Protein AF-0000000066303455 (afdb_homodimer)

Foldseek 3Di:
DPPDDDDDDLQPPDDVVVVVLLQCLLCVQPVLKGKDAFAQPLVQADDPDPVLSVLRRPHTAGIFIAGNVRHTAETEHEAEVPDPDDVVVVSVVSVCVRCVVVNHHYYYDYPPPADSVNSNVVSNVRHDGPDPPPPPPD/DPPDDDDDDLQPPDDVVVVVLLQVLLCVQPVLKGKDAFAQPLVQADDPDPVLSVLRRPHTAGIFIAGNVRHTAETEHEAEVPDPDDVVVVSVVSVCVRCVVVNHHYYYDYPPPADSVNSNVVSNVRHDGPDPPPPPPD

Sequence (276 aa):
MNSTFTSQPLLNRSEPRVFKEFYRLVIGCNPAWQVMAQVSLGEILRSKDADAYSCINAKRVDLLLVDGNCRPRHVVEYQRGAHHQGAAAARDAVKKAALRCAGIGYYEVVAGQTTPSDLRRLVEKLVEKPELPICAPDMNSTFTSQPLLNRSEPRVFKEFYRLVIGCNPAWQVMAQVSLGEILRSKDADAYSCINAKRVDLLLVDGNCRPRHVVEYQRGAHHQGAAAARDAVKKAALRCAGIGYYEVVAGQTTPSDLRRLVEKLVEKPELPICAPD

Radius of gyration: 19.44 Å; Cα contacts (8 Å, |Δi|>4): 459; chains: 2; bounding box: 51×68×64 Å

Organism: Sinorhizobium fredii (strain NBRC 101917 / NGR234) (NCBI:txid394)

Nearest PDB structures (foldseek):
  7lo5-assembly1_D  TM=4.563E-01  e=5.633E-02  Deinococcus wulumuqiensis
  2ymb-assembly1_D  TM=6.939E-01  e=9.067E-01  Homo sapiens
  5y7q-assembly1_A  TM=4.626E-01  e=7.469E-01  Pseudomonas aeruginosa PAO1
  2ziw-assembly1_A  TM=4.296E-01  e=2.240E+00  Danio rerio
  7lo5-assembly1_D  TM=4.782E-01  e=5.270E-02  Deinococcus wulumuqiensis

Secondary structure (DSSP, 8-state):
----EEE--TTSSS-HHHHHHHHHHHHHH-TT-EEEEEEEGGGTEEES-HHHHHHHHT-EEEEEEE-TTS-EEEEEEEE-TT---THHHHHHHHHHHHHHHTT-EEEEEETTT--HHHHHHHHHHHSPPP--------/----EEE--TTSSS-HHHHHHHHHHHHHH-TT-EEEEEEEGGGTEEES-HHHHHHHHT-EEEEEEE-TTS-EEEEEEEE-TT---THHHHHHHHHHHHHHHTT-EEEEEETTT--HHHHHHHHHHHSPPP--------

Solvent-accessible surface area (backbone atoms only — not comparable to full-atom values): 15338 Å² total; per-residue (Å²): 129,84,71,59,28,39,62,40,47,62,50,72,88,47,60,60,64,59,50,51,52,50,47,51,50,42,38,70,58,19,70,59,38,46,64,30,54,50,34,40,40,49,51,34,41,43,48,89,40,62,69,63,35,57,63,40,40,79,35,65,38,53,28,36,37,22,40,73,82,45,36,66,43,34,36,43,35,76,36,65,68,80,65,80,50,71,73,59,50,59,62,44,47,59,54,49,50,41,34,52,59,33,66,28,44,80,44,79,43,40,49,92,74,58,48,71,68,52,50,51,52,50,43,62,72,72,51,69,66,64,79,68,80,72,73,69,77,130,131,83,69,59,27,38,61,39,47,62,50,72,87,46,61,60,65,59,50,51,51,50,48,50,50,43,39,70,57,20,69,58,36,45,64,31,55,51,33,38,40,48,50,36,42,43,48,89,41,62,69,62,35,58,64,41,40,79,34,66,39,52,30,35,35,23,40,72,82,43,36,66,44,34,37,42,35,76,36,65,67,82,66,80,51,71,74,58,50,58,65,43,47,58,54,50,51,42,33,51,59,31,64,28,45,79,45,79,44,41,48,92,75,58,48,72,68,54,50,51,53,50,43,62,71,70,50,67,66,63,78,68,80,71,73,70,76,129

InterPro domains:
  IPR024402 Domain of unknown function DUF2726 [PF10881] (8-125)

Structure (mmCIF, N/CA/C/O backbone):
data_AF-0000000066303455-model_v1
#
loop_
_entity.id
_entity.type
_entity.pdbx_description
1 polymer 'Uncharacterized protein y4bI'
#
loop_
_atom_site.group_PDB
_atom_site.id
_atom_site.type_symbol
_atom_site.label_atom_id
_atom_site.label_alt_id
_atom_site.label_comp_id
_atom_site.label_asym_id
_atom_site.label_entity_id
_atom_site.label_seq_id
_atom_site.pdbx_PDB_ins_code
_atom_site.Cartn_x
_atom_site.Cartn_y
_atom_site.Cartn_z
_atom_site.occupancy
_atom_site.B_iso_or_equiv
_atom_site.auth_seq_id
_atom_site.auth_comp_id
_atom_site.auth_asym_id
_atom_site.auth_atom_id
_atom_site.pdbx_PDB_model_num
ATOM 1 N N . MET A 1 1 ? 9.938 7.707 28.531 1 39.69 1 MET A N 1
ATOM 2 C CA . MET A 1 1 ? 8.516 7.621 28.234 1 39.69 1 MET A CA 1
ATOM 3 C C . MET A 1 1 ? 8.227 6.457 27.297 1 39.69 1 MET A C 1
ATOM 5 O O . MET A 1 1 ? 8.758 6.406 26.188 1 39.69 1 MET A O 1
ATOM 9 N N . ASN A 1 2 ? 8.078 5.309 27.797 1 52.78 2 ASN A N 1
ATOM 10 C CA . ASN A 1 2 ? 7.914 3.99 27.188 1 52.78 2 ASN A CA 1
ATOM 11 C C . ASN A 1 2 ? 6.762 3.971 26.188 1 52.78 2 ASN A C 1
ATOM 13 O O . ASN A 1 2 ? 5.617 3.699 26.562 1 52.78 2 ASN A O 1
ATOM 17 N N . SER A 1 3 ? 6.742 4.969 25.25 1 63.78 3 SER A N 1
ATOM 18 C CA . SER A 1 3 ? 5.578 5.031 24.375 1 63.78 3 SER A CA 1
ATOM 19 C C . SER A 1 3 ? 5.281 3.674 23.75 1 63.78 3 SER A C 1
ATOM 21 O O . SER A 1 3 ? 6.188 2.996 23.266 1 63.78 3 SER A O 1
ATOM 23 N N . THR A 1 4 ? 4.266 3.078 24.297 1 83.44 4 THR A N 1
ATOM 24 C CA . THR A 1 4 ? 3.801 1.771 23.859 1 83.44 4 THR A CA 1
ATOM 25 C C . THR A 1 4 ? 3.111 1.873 22.5 1 83.44 4 THR A C 1
ATOM 27 O O . THR A 1 4 ? 2.338 2.803 22.25 1 83.44 4 THR A O 1
ATOM 30 N N . PHE A 1 5 ? 3.719 1.297 21.547 1 88.69 5 PHE A N 1
ATOM 31 C CA . PHE A 1 5 ? 3.1 1.195 20.234 1 88.69 5 PHE A CA 1
ATOM 32 C C . PHE A 1 5 ? 2.346 -0.121 20.094 1 88.69 5 PHE A C 1
ATOM 34 O O . PHE A 1 5 ? 2.811 -1.163 20.547 1 88.69 5 PHE A O 1
ATOM 41 N N . THR A 1 6 ? 1.113 0.035 19.594 1 90.31 6 THR A N 1
ATOM 42 C CA . THR A 1 6 ? 0.327 -1.144 19.25 1 90.31 6 THR A CA 1
ATOM 43 C C . THR A 1 6 ? -0.012 -1.151 17.766 1 90.31 6 THR A C 1
ATOM 45 O O . THR A 1 6 ? 0.007 -0.106 17.109 1 90.31 6 THR A O 1
ATOM 48 N N . SER A 1 7 ? -0.226 -2.309 17.266 1 90.81 7 SER A N 1
ATOM 49 C CA . SER A 1 7 ? -0.557 -2.447 15.852 1 90.81 7 SER A CA 1
ATOM 50 C C . SER A 1 7 ? -2.049 -2.236 15.609 1 90.81 7 SER A C 1
ATOM 52 O O . SER A 1 7 ? -2.865 -2.465 16.5 1 90.81 7 SER A O 1
ATOM 54 N N . GLN A 1 8 ? -2.391 -1.641 14.484 1 85.62 8 GLN A N 1
ATOM 55 C CA . GLN A 1 8 ? -3.773 -1.535 14.031 1 85.62 8 GLN A CA 1
ATOM 56 C C . GLN A 1 8 ? -3.916 -2.02 12.594 1 85.62 8 GLN A C 1
ATOM 58 O O . GLN A 1 8 ? -2.949 -2.004 11.828 1 85.62 8 GLN A O 1
ATOM 63 N N . PRO A 1 9 ? -5.164 -2.471 12.258 1 84.81 9 PRO A N 1
ATOM 64 C CA . PRO A 1 9 ? -5.363 -2.924 10.883 1 84.81 9 PRO A CA 1
ATOM 65 C C . PRO A 1 9 ? -5.184 -1.805 9.859 1 84.81 9 PRO A C 1
ATOM 67 O O . PRO A 1 9 ? -5.539 -0.655 10.133 1 84.81 9 PRO A O 1
ATOM 70 N N . LEU A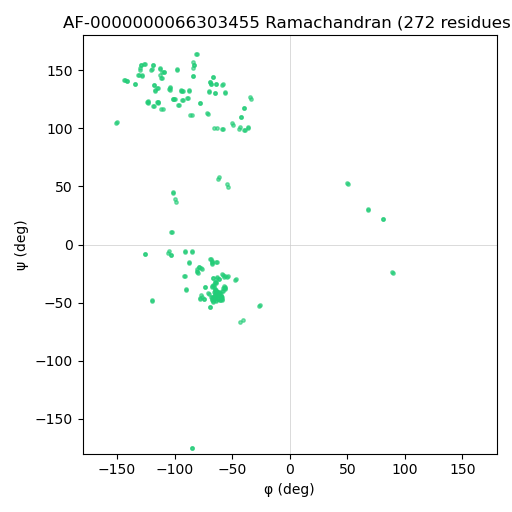 1 10 ? -4.523 -2.084 8.742 1 81 10 LEU A N 1
ATOM 71 C CA . LEU A 1 10 ? -4.246 -1.133 7.668 1 81 10 LEU A CA 1
ATOM 72 C C . LEU A 1 10 ? -5.539 -0.509 7.148 1 81 10 LEU A C 1
ATOM 74 O O . LEU A 1 10 ? -5.57 0.683 6.832 1 81 10 LEU A O 1
ATOM 78 N N . LEU A 1 11 ? -6.68 -1.26 7.023 1 75.81 11 LEU A N 1
ATOM 79 C CA . LEU A 1 11 ? -7.93 -0.788 6.441 1 75.81 11 LEU A CA 1
ATOM 80 C C . LEU A 1 11 ? -8.938 -0.44 7.531 1 75.81 11 LEU A C 1
ATOM 82 O O . LEU A 1 11 ? -10.062 -0.958 7.535 1 75.81 11 LEU A O 1
ATOM 86 N N . ASN A 1 12 ? -8.477 0.243 8.5 1 61.91 12 ASN A N 1
ATOM 87 C CA . ASN A 1 12 ? -9.375 0.572 9.602 1 61.91 12 ASN A CA 1
ATOM 88 C C . ASN A 1 12 ? -10.602 1.336 9.109 1 61.91 12 ASN A C 1
ATOM 90 O O . ASN A 1 12 ? -11.688 1.187 9.664 1 61.91 12 ASN A O 1
ATOM 94 N N . ARG A 1 13 ? -10.516 2.055 8.055 1 57.47 13 ARG A N 1
ATOM 95 C CA . ARG A 1 13 ? -11.633 2.891 7.625 1 57.47 13 ARG A CA 1
ATOM 96 C C . ARG A 1 13 ? -12.375 2.254 6.457 1 57.47 13 ARG A C 1
ATOM 98 O O . ARG A 1 13 ? -13.422 2.744 6.039 1 57.47 13 ARG A O 1
ATOM 105 N N . SER A 1 14 ? -11.789 1.22 5.949 1 58.94 14 SER A N 1
ATOM 106 C CA . SER A 1 14 ? -12.406 0.536 4.812 1 58.94 14 SER A CA 1
ATOM 107 C C . SER A 1 14 ? -12.914 -0.844 5.211 1 58.94 14 SER A C 1
ATOM 109 O O . SER A 1 14 ? -12.539 -1.375 6.258 1 58.94 14 SER A O 1
ATOM 111 N N . GLU A 1 15 ? -14.008 -1.19 4.484 1 66.38 15 GLU A N 1
ATOM 112 C CA . GLU A 1 15 ? -14.523 -2.547 4.645 1 66.38 15 GLU A CA 1
ATOM 113 C C . GLU A 1 15 ? -13.531 -3.58 4.121 1 66.38 15 GLU A C 1
ATOM 115 O O . GLU A 1 15 ? -13.367 -3.729 2.908 1 66.38 15 GLU A O 1
ATOM 120 N N . PRO A 1 16 ? -12.773 -4.215 5.039 1 74.56 16 PRO A N 1
ATOM 121 C CA . PRO A 1 16 ? -11.758 -5.195 4.641 1 74.56 16 PRO A CA 1
ATOM 122 C C . PRO A 1 16 ? -12.281 -6.207 3.623 1 74.56 16 PRO A C 1
ATOM 124 O O . PRO A 1 16 ? -11.531 -6.668 2.762 1 74.56 16 PRO A O 1
ATOM 127 N N . ARG A 1 17 ? -13.539 -6.477 3.715 1 76.56 17 ARG A N 1
ATOM 128 C CA . ARG A 1 17 ? -14.109 -7.449 2.789 1 76.56 17 ARG A CA 1
ATOM 129 C C . ARG A 1 17 ? -14.109 -6.914 1.361 1 76.56 17 ARG A C 1
ATOM 131 O O . ARG A 1 17 ? -13.734 -7.625 0.426 1 76.56 17 ARG A O 1
ATOM 138 N N . VAL A 1 18 ? -14.523 -5.672 1.284 1 77.12 18 VAL A N 1
ATOM 139 C CA . VAL A 1 18 ? -14.57 -5.066 -0.042 1 77.12 18 VAL A CA 1
ATOM 140 C C . VAL A 1 18 ? -13.164 -4.918 -0.599 1 77.12 18 VAL A C 1
ATOM 142 O O . VAL A 1 18 ? -12.922 -5.156 -1.786 1 77.12 18 VAL A O 1
ATOM 145 N N . PHE A 1 19 ? -12.289 -4.656 0.24 1 82.5 19 PHE A N 1
ATOM 146 C CA . PHE A 1 19 ? -10.891 -4.527 -0.167 1 82.5 19 PHE A CA 1
ATOM 147 C C . PHE A 1 19 ? -10.359 -5.855 -0.69 1 82.5 19 PHE A C 1
ATOM 149 O O . PHE A 1 19 ? -9.766 -5.91 -1.769 1 82.5 19 PHE A O 1
ATOM 156 N N . LYS A 1 20 ? -10.656 -6.848 0.05 1 84.44 20 LYS A N 1
ATOM 157 C CA . LYS A 1 20 ? -10.172 -8.172 -0.333 1 84.44 20 LYS A CA 1
ATOM 158 C C . LYS A 1 20 ? -10.75 -8.602 -1.675 1 84.44 20 LYS A C 1
ATOM 160 O O . LYS A 1 20 ? -10.047 -9.18 -2.508 1 84.44 20 LYS A O 1
ATOM 165 N N . GLU A 1 21 ? -12.039 -8.32 -1.776 1 85.5 21 GLU A N 1
ATOM 166 C CA . GLU A 1 21 ? -12.688 -8.672 -3.039 1 85.5 21 GLU A CA 1
ATOM 167 C C . GLU A 1 21 ? -12.094 -7.871 -4.199 1 85.5 21 GLU A C 1
ATOM 169 O O . GLU A 1 21 ? -11.82 -8.43 -5.266 1 85.5 21 GLU A O 1
ATOM 174 N N . PHE A 1 22 ? -11.914 -6.684 -3.955 1 87.69 22 PHE A N 1
ATOM 175 C CA . PHE A 1 22 ? -11.328 -5.812 -4.969 1 87.69 22 PHE A CA 1
ATOM 176 C C . PHE A 1 22 ? -9.922 -6.27 -5.336 1 87.69 22 PHE A C 1
ATOM 178 O O . PHE A 1 22 ? -9.578 -6.352 -6.52 1 87.69 22 PHE A O 1
ATOM 185 N N . TYR A 1 23 ? -9.203 -6.59 -4.355 1 88.38 23 TYR A N 1
ATOM 186 C CA . TYR A 1 23 ? -7.844 -7.09 -4.516 1 88.38 23 TYR A CA 1
ATOM 187 C C . TYR A 1 23 ? -7.82 -8.352 -5.375 1 88.38 23 TYR A C 1
ATOM 189 O O . TYR A 1 23 ? -7.074 -8.43 -6.352 1 88.38 23 TYR A O 1
ATOM 197 N N . ARG A 1 24 ? -8.656 -9.266 -5.102 1 89.06 24 ARG A N 1
ATOM 198 C CA . ARG A 1 24 ? -8.734 -10.531 -5.832 1 89.06 24 ARG A CA 1
ATOM 199 C C . ARG A 1 24 ? -9.141 -10.305 -7.281 1 89.06 24 ARG A C 1
ATOM 201 O O . ARG A 1 24 ? -8.594 -10.93 -8.195 1 89.06 24 ARG A O 1
ATOM 208 N N . LEU A 1 25 ? -10.07 -9.43 -7.473 1 92.31 25 LEU A N 1
ATOM 209 C CA . LEU A 1 25 ? -10.562 -9.141 -8.82 1 92.31 25 LEU A CA 1
ATOM 210 C C . LEU A 1 25 ? -9.469 -8.531 -9.68 1 92.31 25 LEU A C 1
ATOM 212 O O . LEU A 1 25 ? -9.32 -8.891 -10.852 1 92.31 25 LEU A O 1
ATOM 216 N N . VAL A 1 26 ? -8.688 -7.664 -9.133 1 92.75 26 VAL A N 1
ATOM 217 C CA . VAL A 1 26 ? -7.629 -6.992 -9.883 1 92.75 26 VAL A CA 1
ATOM 218 C C . VAL A 1 26 ? -6.547 -8 -10.273 1 92.75 26 VAL A C 1
ATOM 220 O O . VAL A 1 26 ? -6.141 -8.07 -11.438 1 92.75 26 VAL A O 1
ATOM 223 N N . ILE A 1 27 ? -6.156 -8.789 -9.281 1 87.88 27 ILE A N 1
ATOM 224 C CA . ILE A 1 27 ? -5.121 -9.781 -9.523 1 87.88 27 ILE A CA 1
ATOM 225 C C . ILE A 1 27 ? -5.621 -10.82 -10.523 1 87.88 27 ILE A C 1
ATOM 227 O O . ILE A 1 27 ? -4.863 -11.281 -11.375 1 87.88 27 ILE A O 1
ATOM 231 N N . GLY A 1 28 ? -6.871 -11.164 -10.383 1 89.5 28 GLY A N 1
ATOM 232 C CA . GLY A 1 28 ? -7.473 -12.109 -11.312 1 89.5 28 GLY A CA 1
ATOM 233 C C . GLY A 1 28 ? -7.547 -11.57 -12.734 1 89.5 28 GLY A C 1
ATOM 234 O O . GLY A 1 28 ? -7.461 -12.336 -13.695 1 89.5 28 GLY A O 1
ATOM 235 N N . CYS A 1 29 ? -7.703 -10.328 -12.883 1 92.75 29 CYS A N 1
ATOM 236 C CA . CYS A 1 29 ? -7.805 -9.695 -14.195 1 92.75 29 CYS A CA 1
ATOM 237 C C . CYS A 1 29 ? -6.434 -9.547 -14.836 1 92.75 29 CYS A C 1
ATOM 239 O O . CYS A 1 29 ? -6.254 -9.883 -16 1 92.75 29 CYS A O 1
ATOM 241 N N . ASN A 1 30 ? -5.477 -9.086 -14.117 1 93.25 30 ASN A N 1
ATOM 242 C CA . ASN A 1 30 ? -4.105 -8.883 -14.562 1 93.25 30 ASN A CA 1
ATOM 243 C C . ASN A 1 30 ? -3.113 -9.016 -13.414 1 93.25 30 ASN A C 1
ATOM 245 O O . ASN A 1 30 ? -2.936 -8.078 -12.633 1 93.25 30 ASN A O 1
ATOM 249 N N . PRO A 1 31 ? -2.439 -10.078 -13.375 1 88.19 31 PRO A N 1
ATOM 250 C CA . PRO A 1 31 ? -1.564 -10.344 -12.227 1 88.19 31 PRO A CA 1
ATOM 251 C C . PRO A 1 31 ? -0.364 -9.398 -12.172 1 88.19 31 PRO A C 1
ATOM 253 O O . PRO A 1 31 ? 0.351 -9.367 -11.172 1 88.19 31 PRO A O 1
ATOM 256 N N . ALA A 1 32 ? -0.127 -8.688 -13.227 1 88 32 ALA A N 1
ATOM 257 C CA . ALA A 1 32 ? 0.97 -7.723 -13.211 1 88 32 ALA A CA 1
ATOM 258 C C . ALA A 1 32 ? 0.569 -6.445 -12.477 1 88 32 ALA A C 1
ATOM 260 O O . ALA A 1 32 ? 1.427 -5.641 -12.109 1 88 32 ALA A O 1
ATOM 261 N N . TRP A 1 33 ? -0.712 -6.297 -12.367 1 92.19 33 TRP A N 1
ATOM 262 C CA . TRP A 1 33 ? -1.201 -5.109 -11.68 1 92.19 33 TRP A CA 1
ATOM 263 C C . TRP A 1 33 ? -1.194 -5.309 -10.164 1 92.19 33 TRP A C 1
ATOM 265 O O . TRP A 1 33 ? -1.257 -6.445 -9.688 1 92.19 33 TRP A O 1
ATOM 275 N N . GLN A 1 34 ? -1.105 -4.23 -9.469 1 90.88 34 GLN A N 1
ATOM 276 C CA . GLN A 1 34 ? -1.045 -4.273 -8.008 1 90.88 34 GLN A CA 1
ATOM 277 C C . GLN A 1 34 ? -2.059 -3.314 -7.387 1 90.88 34 GLN A C 1
ATOM 279 O O . GLN A 1 34 ? -2.41 -2.299 -7.992 1 90.88 34 GLN A O 1
ATOM 284 N N . VAL A 1 35 ? -2.492 -3.705 -6.23 1 92.75 35 VAL A N 1
ATOM 285 C CA . VAL A 1 35 ? -3.385 -2.863 -5.441 1 92.75 35 VAL A CA 1
ATOM 286 C C . VAL A 1 35 ? -2.68 -2.424 -4.16 1 92.75 35 VAL A C 1
ATOM 288 O O . VAL A 1 35 ? -2.164 -3.258 -3.41 1 92.75 35 VAL A O 1
ATOM 291 N N . MET A 1 36 ? -2.59 -1.139 -3.961 1 92.69 36 MET A N 1
ATOM 292 C CA . MET A 1 36 ? -2.004 -0.576 -2.746 1 92.69 36 MET A CA 1
ATOM 293 C C . MET A 1 36 ? -3.07 0.106 -1.896 1 92.69 36 MET A C 1
ATOM 295 O O . MET A 1 36 ? -3.969 0.762 -2.426 1 92.69 36 MET A O 1
ATOM 299 N N . ALA A 1 37 ? -2.887 -0.047 -0.597 1 91.5 37 ALA A N 1
ATOM 300 C CA . ALA A 1 37 ? -3.859 0.56 0.307 1 91.5 37 ALA A CA 1
ATOM 301 C C . ALA A 1 37 ? -3.254 1.747 1.05 1 91.5 37 ALA A C 1
ATOM 303 O O . ALA A 1 37 ? -2.051 1.77 1.32 1 91.5 37 ALA A O 1
ATOM 304 N N . GLN A 1 38 ? -4.152 2.721 1.337 1 88.5 38 GLN A N 1
ATOM 305 C CA . GLN A 1 38 ? -3.834 3.871 2.178 1 88.5 38 GLN A CA 1
ATOM 306 C C . GLN A 1 38 ? -2.549 4.551 1.714 1 88.5 38 GLN A C 1
ATOM 308 O O . GLN A 1 38 ? -1.649 4.805 2.518 1 88.5 38 GLN A O 1
ATOM 313 N N . VAL A 1 39 ? -2.51 4.852 0.515 1 91.38 39 VAL A N 1
ATOM 314 C CA . VAL A 1 39 ? -1.312 5.438 -0.077 1 91.38 39 VAL A CA 1
ATOM 315 C C . VAL A 1 39 ? -1.35 6.957 0.081 1 91.38 39 VAL A C 1
ATOM 317 O O . VAL A 1 39 ? -2.367 7.594 -0.205 1 91.38 39 VAL A O 1
ATOM 320 N N . SER A 1 40 ? -0.25 7.484 0.523 1 90.06 40 SER A N 1
ATOM 321 C CA . SER A 1 40 ? -0.132 8.938 0.587 1 90.06 40 SER A CA 1
ATOM 322 C C . SER A 1 40 ? -0.069 9.547 -0.809 1 90.06 40 SER A C 1
ATOM 324 O O . SER A 1 40 ? 0.659 9.055 -1.675 1 90.06 40 SER A O 1
ATOM 326 N N . LEU A 1 41 ? -0.731 10.672 -1.004 1 91.44 41 LEU A N 1
ATOM 327 C CA . LEU A 1 41 ? -0.71 11.352 -2.293 1 91.44 41 LEU A CA 1
ATOM 328 C C . LEU A 1 41 ? 0.685 11.883 -2.605 1 91.44 41 LEU A C 1
ATOM 330 O O . LEU A 1 41 ? 1.08 11.961 -3.771 1 91.44 41 LEU A O 1
ATOM 334 N N . GLY A 1 42 ? 1.403 12.188 -1.612 1 89.5 42 GLY A N 1
ATOM 335 C CA . GLY A 1 42 ? 2.76 12.68 -1.813 1 89.5 42 GLY A CA 1
ATOM 336 C C . GLY A 1 42 ? 3.695 11.625 -2.375 1 89.5 42 GLY A C 1
ATOM 337 O O . GLY A 1 42 ? 4.781 11.945 -2.861 1 89.5 42 GLY A O 1
ATOM 338 N N . GLU A 1 43 ? 3.279 10.422 -2.324 1 89.5 43 GLU A N 1
ATOM 339 C CA . GLU A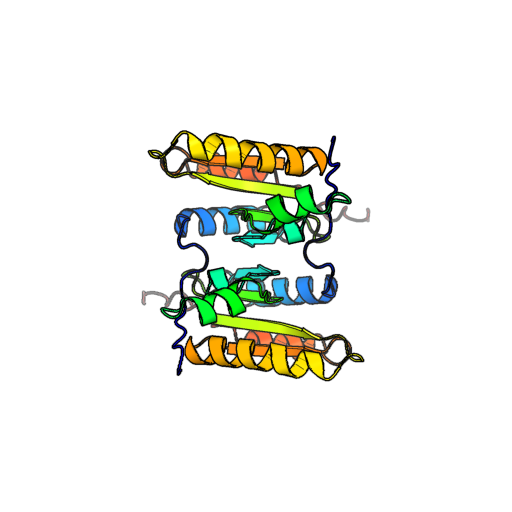 1 43 ? 4.105 9.336 -2.838 1 89.5 43 GLU A CA 1
ATOM 340 C C . GLU A 1 43 ? 3.869 9.117 -4.328 1 89.5 43 GLU A C 1
ATOM 342 O O . GLU A 1 43 ? 4.672 8.469 -5 1 89.5 43 GLU A O 1
ATOM 347 N N . ILE A 1 44 ? 2.824 9.656 -4.82 1 92.75 44 ILE A N 1
ATOM 348 C CA . ILE A 1 44 ? 2.512 9.336 -6.211 1 92.75 44 ILE A CA 1
ATOM 349 C C . ILE A 1 44 ? 2.35 10.633 -7.008 1 92.75 44 ILE A C 1
ATOM 351 O O . ILE A 1 44 ? 2.195 10.594 -8.234 1 92.75 44 ILE A O 1
ATOM 355 N N . LEU A 1 45 ? 2.346 11.789 -6.301 1 93 45 LEU A N 1
ATOM 356 C CA . LEU A 1 45 ? 2.223 13.086 -6.957 1 93 45 LEU A CA 1
ATOM 357 C C . LEU A 1 45 ? 3.436 13.961 -6.66 1 93 45 LEU A C 1
ATOM 359 O O . LEU A 1 45 ? 4.02 13.875 -5.578 1 93 45 LEU A O 1
ATOM 363 N N . ARG A 1 46 ? 3.701 14.773 -7.57 1 90.62 46 ARG A N 1
ATOM 364 C CA . ARG A 1 46 ? 4.723 15.805 -7.434 1 90.62 46 ARG A CA 1
ATOM 365 C C . ARG A 1 46 ? 4.168 17.172 -7.793 1 90.62 46 ARG A C 1
ATOM 367 O O . ARG A 1 46 ? 3.26 17.297 -8.617 1 90.62 46 ARG A O 1
ATOM 374 N N . SER A 1 47 ? 4.688 18.094 -7.074 1 89.88 47 SER A N 1
ATOM 375 C CA . SER A 1 47 ? 4.352 19.484 -7.402 1 89.88 47 SER A CA 1
ATOM 376 C C . SER A 1 47 ? 5.547 20.406 -7.18 1 89.88 47 SER A C 1
ATOM 378 O O . SER A 1 47 ? 6.285 20.25 -6.207 1 89.88 47 SER A O 1
ATOM 380 N N . LYS A 1 48 ? 5.715 21.344 -8.031 1 87.88 48 LYS A N 1
ATOM 381 C CA . LYS A 1 48 ? 6.762 22.359 -7.859 1 87.88 48 LYS A CA 1
ATOM 382 C C . LYS A 1 48 ? 6.367 23.391 -6.812 1 87.88 48 LYS A C 1
ATOM 384 O O . LYS A 1 48 ? 7.219 24.109 -6.293 1 87.88 48 LYS A O 1
ATOM 389 N N . ASP A 1 49 ? 5.102 23.469 -6.582 1 88.44 49 ASP A N 1
ATOM 390 C CA . ASP A 1 49 ? 4.582 24.359 -5.559 1 88.44 49 ASP A CA 1
ATOM 391 C C . ASP A 1 49 ? 4.605 23.703 -4.184 1 88.44 49 ASP A C 1
ATOM 393 O O . ASP A 1 49 ? 3.787 22.828 -3.896 1 88.44 49 ASP A O 1
ATOM 397 N N . ALA A 1 50 ? 5.398 24.156 -3.326 1 85.75 50 ALA A N 1
ATOM 398 C CA . ALA A 1 50 ? 5.625 23.531 -2.02 1 85.75 50 ALA A CA 1
ATOM 399 C C . ALA A 1 50 ? 4.348 23.547 -1.183 1 85.75 50 ALA A C 1
ATOM 401 O O . ALA A 1 50 ? 4.07 22.594 -0.454 1 85.75 50 ALA A O 1
ATOM 402 N N . ASP A 1 51 ? 3.68 24.656 -1.27 1 85.44 51 ASP A N 1
ATOM 403 C CA . ASP A 1 51 ? 2.445 24.766 -0.497 1 85.44 51 ASP A CA 1
ATOM 404 C C . ASP A 1 51 ? 1.406 23.75 -0.977 1 85.44 51 ASP A C 1
ATOM 406 O O . ASP A 1 51 ? 0.757 23.094 -0.165 1 85.44 51 ASP A O 1
ATOM 410 N N . ALA A 1 52 ? 1.256 23.75 -2.271 1 81.94 52 ALA A N 1
ATOM 411 C CA . ALA A 1 52 ? 0.329 22.781 -2.85 1 81.94 52 ALA A CA 1
ATOM 412 C C . ALA A 1 52 ? 0.734 21.359 -2.488 1 81.94 52 ALA A C 1
ATOM 414 O O . ALA A 1 52 ? -0.114 20.531 -2.129 1 81.94 52 ALA A O 1
ATOM 415 N N . TYR A 1 53 ? 1.998 21.109 -2.51 1 86.31 53 TYR A N 1
ATOM 416 C CA . TYR A 1 53 ? 2.498 19.766 -2.191 1 86.31 53 TYR A CA 1
ATOM 417 C C . TYR A 1 53 ? 2.234 19.422 -0.731 1 86.31 53 TYR A C 1
ATOM 419 O O . TYR A 1 53 ? 1.831 18.297 -0.416 1 86.31 53 TYR A O 1
ATOM 427 N N . SER A 1 54 ? 2.5 20.312 0.123 1 85.5 54 SER A N 1
ATOM 428 C CA . SER A 1 54 ? 2.273 20.078 1.545 1 85.5 54 SER A CA 1
ATOM 429 C C . SER A 1 54 ? 0.821 19.703 1.818 1 85.5 54 SER A C 1
ATOM 431 O O . SER A 1 54 ? 0.546 18.828 2.645 1 85.5 54 SER A O 1
ATOM 433 N N . CYS A 1 55 ? -0.074 20.312 1.079 1 81.94 55 CYS A N 1
ATOM 434 C CA . CYS A 1 55 ? -1.497 20.062 1.26 1 81.94 55 CYS A CA 1
ATOM 435 C C . CYS A 1 55 ? -1.85 18.641 0.839 1 81.94 55 CYS A C 1
ATOM 437 O O . CYS A 1 55 ? -2.646 17.969 1.5 1 81.94 55 CYS A O 1
ATOM 439 N N . ILE A 1 56 ? -1.248 18.156 -0.137 1 85.44 56 ILE A N 1
ATOM 440 C CA . ILE A 1 56 ? -1.644 16.859 -0.682 1 85.44 56 ILE A CA 1
ATOM 441 C C . ILE A 1 56 ? -0.848 15.75 -0.001 1 85.44 56 ILE A C 1
ATOM 443 O O . ILE A 1 56 ? -1.304 14.609 0.073 1 85.44 56 ILE A O 1
ATOM 447 N N . ASN A 1 57 ? 0.374 16.047 0.503 1 83.56 57 ASN A N 1
ATOM 448 C CA . ASN A 1 57 ? 1.26 15.039 1.086 1 83.56 57 ASN A CA 1
ATOM 449 C C . ASN A 1 57 ? 0.647 14.406 2.332 1 83.56 57 ASN A C 1
ATOM 451 O O . ASN A 1 57 ? 0.893 13.234 2.621 1 83.56 57 ASN A O 1
ATOM 455 N N . ALA A 1 58 ? -0.179 15.117 3.018 1 81.19 58 ALA A N 1
ATOM 456 C CA . ALA A 1 58 ? -0.791 14.641 4.254 1 81.19 58 ALA A CA 1
ATOM 457 C C . ALA A 1 58 ? -2.045 13.82 3.967 1 81.19 58 ALA A C 1
ATOM 459 O O . ALA A 1 58 ? -2.625 13.227 4.875 1 81.19 58 ALA A O 1
ATOM 460 N N . LYS A 1 59 ? -2.393 13.812 2.705 1 86.31 59 LYS A N 1
ATOM 461 C CA . LYS A 1 59 ? -3.619 13.109 2.342 1 86.31 59 LYS A CA 1
ATOM 462 C C . LYS A 1 59 ? -3.316 11.711 1.816 1 86.31 59 LYS A C 1
ATOM 464 O O . LYS A 1 59 ? -2.232 11.469 1.281 1 86.31 59 LYS A O 1
ATOM 469 N N . ARG A 1 60 ? -4.293 10.844 2.055 1 88.75 60 ARG A N 1
ATOM 470 C CA . ARG A 1 60 ? -4.164 9.453 1.615 1 88.75 60 ARG A CA 1
ATOM 471 C C . ARG A 1 60 ? -5.355 9.039 0.761 1 88.75 60 ARG A C 1
ATOM 473 O O . ARG A 1 60 ? -6.43 9.633 0.856 1 88.75 60 ARG A O 1
ATOM 480 N N . VAL A 1 61 ? -5.09 8.102 -0.013 1 90.31 61 VAL A N 1
ATOM 481 C CA . VAL A 1 61 ? -6.168 7.477 -0.774 1 90.31 61 VAL A CA 1
ATOM 482 C C . VAL A 1 61 ? -6.375 6.039 -0.298 1 90.31 61 VAL A C 1
ATOM 484 O O . VAL A 1 61 ? -5.422 5.375 0.12 1 90.31 61 VAL A O 1
ATOM 487 N N . ASP A 1 62 ? -7.582 5.57 -0.43 1 88.31 62 ASP A N 1
ATOM 488 C CA . ASP A 1 62 ? -7.922 4.258 0.114 1 88.31 62 ASP A CA 1
ATOM 489 C C . ASP A 1 62 ? -7.23 3.145 -0.669 1 88.31 62 ASP A C 1
ATOM 491 O O . ASP A 1 62 ? -6.555 2.295 -0.084 1 88.31 62 ASP A O 1
ATOM 495 N N . LEU A 1 63 ? -7.43 3.17 -2.016 1 92.12 63 LEU A N 1
ATOM 496 C CA . LEU A 1 63 ? -6.82 2.158 -2.871 1 92.12 63 LEU A CA 1
ATOM 497 C C . LEU A 1 63 ? -6.184 2.797 -4.102 1 92.12 63 LEU A C 1
ATOM 499 O O . LEU A 1 63 ? -6.746 3.723 -4.688 1 92.12 63 LEU A O 1
ATOM 503 N N . LEU A 1 64 ? -5.074 2.311 -4.398 1 94.81 64 LEU A N 1
ATOM 504 C CA . LEU A 1 64 ? -4.359 2.73 -5.598 1 94.81 64 LEU A CA 1
ATOM 505 C C . LEU A 1 64 ? -4.062 1.537 -6.5 1 94.81 64 LEU A C 1
ATOM 507 O O . LEU A 1 64 ? -3.535 0.522 -6.039 1 94.81 64 LEU A O 1
ATOM 511 N N . LEU A 1 65 ? -4.516 1.603 -7.727 1 95.69 65 LEU A N 1
ATOM 512 C CA . LEU A 1 65 ? -4.141 0.616 -8.734 1 95.69 65 LEU A CA 1
ATOM 513 C C . LEU A 1 65 ? -2.871 1.037 -9.461 1 95.69 65 LEU A C 1
ATOM 515 O O . LEU A 1 65 ? -2.787 2.156 -9.977 1 95.69 65 LEU A O 1
ATOM 519 N N . VAL A 1 66 ? -1.985 0.154 -9.43 1 93.62 66 VAL A N 1
ATOM 520 C CA . VAL A 1 66 ? -0.687 0.356 -10.062 1 93.62 66 VAL A CA 1
ATOM 521 C C . VAL A 1 66 ? -0.487 -0.669 -11.172 1 93.62 66 VAL A C 1
ATOM 523 O O . VAL A 1 66 ? -0.771 -1.855 -10.992 1 93.62 66 VAL A O 1
ATOM 526 N N . ASP A 1 67 ? 0.026 -0.249 -12.266 1 92.56 67 ASP A N 1
ATOM 527 C CA . ASP A 1 67 ? 0.165 -1.182 -13.375 1 92.56 67 ASP A CA 1
ATOM 528 C C . ASP A 1 67 ? 1.458 -1.984 -13.266 1 92.56 67 ASP A C 1
ATOM 530 O O . ASP A 1 67 ? 2.154 -1.911 -12.25 1 92.56 67 ASP A O 1
ATOM 534 N N . GLY A 1 68 ? 1.735 -2.805 -14.281 1 86.81 68 GLY A N 1
ATOM 535 C CA . GLY A 1 68 ? 2.875 -3.707 -14.25 1 86.81 68 GLY A CA 1
ATOM 536 C C . GLY A 1 68 ? 4.207 -2.986 -14.188 1 86.81 68 GLY A C 1
ATOM 537 O O . GLY A 1 68 ? 5.234 -3.596 -13.891 1 86.81 68 GLY A O 1
ATOM 538 N N . ASN A 1 69 ? 4.254 -1.688 -14.461 1 85.44 69 ASN A N 1
ATOM 539 C CA . ASN A 1 69 ? 5.465 -0.88 -14.391 1 85.44 69 ASN A CA 1
ATOM 540 C C . ASN A 1 69 ? 5.5 -0.027 -13.125 1 85.44 69 ASN A C 1
ATOM 542 O O . ASN A 1 69 ? 6.258 0.94 -13.047 1 85.44 69 ASN A O 1
ATOM 546 N N . CYS A 1 70 ? 4.625 -0.289 -12.242 1 87.56 70 CYS A N 1
ATOM 547 C CA . CYS A 1 70 ? 4.516 0.365 -10.945 1 87.56 70 CYS A CA 1
ATOM 548 C C . CYS A 1 70 ? 4.105 1.825 -11.102 1 87.56 70 CYS A C 1
ATOM 550 O O . CYS A 1 70 ? 4.527 2.68 -10.32 1 87.56 70 CYS A O 1
ATOM 552 N N . ARG A 1 71 ? 3.379 2.066 -12.125 1 91.06 71 ARG A N 1
ATOM 553 C CA . ARG A 1 71 ? 2.844 3.408 -12.328 1 91.06 71 ARG A CA 1
ATOM 554 C C . ARG A 1 71 ? 1.435 3.527 -11.758 1 91.06 71 ARG A C 1
ATOM 556 O O . ARG A 1 71 ? 0.583 2.672 -12.008 1 91.06 71 ARG A O 1
ATOM 563 N N . PRO A 1 72 ? 1.272 4.582 -11.023 1 95.31 72 PRO A N 1
ATOM 564 C CA . PRO A 1 72 ? -0.093 4.805 -10.547 1 95.31 72 PRO A CA 1
ATOM 565 C C . PRO A 1 72 ? -1.082 5.082 -11.672 1 95.31 72 PRO A C 1
ATOM 567 O O . PRO A 1 72 ? -0.831 5.941 -12.523 1 95.31 72 PRO A O 1
ATOM 570 N N . ARG A 1 73 ? -2.223 4.379 -11.688 1 96.75 73 ARG A N 1
ATOM 571 C CA . ARG A 1 73 ? -3.174 4.523 -12.781 1 96.75 73 ARG A CA 1
ATOM 572 C C . ARG A 1 73 ? -4.523 5.012 -12.273 1 96.75 73 ARG A C 1
ATOM 574 O O . ARG A 1 73 ? -5.094 5.961 -12.82 1 96.75 73 ARG A O 1
ATOM 581 N N . HIS A 1 74 ? -5.035 4.387 -11.227 1 97.38 74 HIS A N 1
ATOM 582 C CA . HIS A 1 74 ? -6.375 4.703 -10.742 1 97.38 74 HIS A CA 1
ATOM 583 C C . HIS A 1 74 ? -6.43 4.691 -9.219 1 97.38 74 HIS A C 1
ATOM 585 O O . HIS A 1 74 ? -5.816 3.836 -8.578 1 97.38 74 HIS A O 1
ATOM 591 N N . VAL A 1 75 ? -7.164 5.625 -8.664 1 95.12 75 VAL A N 1
ATOM 592 C CA . VAL A 1 75 ? -7.52 5.652 -7.25 1 95.12 75 VAL A CA 1
ATOM 593 C C . VAL A 1 75 ? -8.977 5.223 -7.078 1 95.12 75 VAL A C 1
ATOM 595 O O . VAL A 1 75 ? -9.844 5.641 -7.848 1 95.12 75 VAL A O 1
ATOM 598 N N . VAL A 1 76 ? -9.195 4.336 -6.133 1 92.38 76 VAL A N 1
ATOM 599 C CA . VAL A 1 76 ? -10.555 3.943 -5.754 1 92.38 76 VAL A CA 1
ATOM 600 C C . VAL A 1 76 ? -10.805 4.305 -4.293 1 92.38 76 VAL A C 1
ATOM 602 O O . VAL A 1 76 ? -10.086 3.842 -3.4 1 92.38 76 VAL A O 1
ATOM 605 N N . GLU A 1 77 ? -11.805 5.168 -4.059 1 89.5 77 GLU A N 1
ATOM 606 C CA . GLU A 1 77 ? -12.188 5.586 -2.713 1 89.5 77 GLU A CA 1
ATOM 607 C C . GLU A 1 77 ? -13.469 4.887 -2.262 1 89.5 77 GLU A C 1
ATOM 609 O O . GLU A 1 77 ? -14.422 4.77 -3.035 1 89.5 77 GLU A O 1
ATOM 614 N N . TYR A 1 78 ? -13.367 4.445 -1.015 1 83.62 78 TYR A N 1
ATOM 615 C CA . TYR A 1 78 ? -14.539 3.795 -0.445 1 83.62 78 TYR A CA 1
ATOM 616 C C . TYR A 1 78 ? -15.289 4.742 0.487 1 83.62 78 TYR A C 1
ATOM 618 O O . TYR A 1 78 ? -14.688 5.359 1.37 1 83.62 78 TYR A O 1
ATOM 626 N N . GLN A 1 79 ? -16.531 4.902 0.216 1 76.81 79 GLN A N 1
ATOM 627 C CA . GLN A 1 79 ? -17.359 5.773 1.035 1 76.81 79 GLN A CA 1
ATOM 628 C C . GLN A 1 79 ? -18.453 4.98 1.75 1 76.81 79 GLN A C 1
ATOM 630 O O . GLN A 1 79 ? -19 4.016 1.2 1 76.81 79 GLN A O 1
ATOM 635 N N . ARG A 1 80 ? -18.531 5.375 3.061 1 68.81 80 ARG A N 1
ATOM 636 C CA . ARG A 1 80 ? -19.641 4.758 3.793 1 68.81 80 ARG A CA 1
ATOM 637 C C . ARG A 1 80 ? -20.969 5.438 3.459 1 68.81 80 ARG A C 1
ATOM 639 O O . ARG A 1 80 ? -20.984 6.633 3.148 1 68.81 80 ARG A O 1
ATOM 646 N N . GLY A 1 81 ? -21.906 4.766 2.99 1 60.09 81 GLY A N 1
ATOM 647 C CA . GLY A 1 81 ? -23.219 5.223 2.531 1 60.09 81 GLY A CA 1
ATOM 648 C C . GLY A 1 81 ? -23.656 6.508 3.201 1 60.09 81 GLY A C 1
ATOM 649 O O . GLY A 1 81 ? -24.297 7.352 2.57 1 60.09 81 GLY A O 1
ATOM 650 N N . ALA A 1 82 ? -23.641 6.598 4.488 1 55.94 82 ALA A N 1
ATOM 651 C CA . ALA A 1 82 ? -24.359 7.668 5.176 1 55.94 82 ALA A CA 1
ATOM 652 C C . ALA A 1 82 ? -23.562 8.969 5.16 1 55.94 82 ALA A C 1
ATOM 654 O O . ALA A 1 82 ? -24.109 10.039 5.445 1 55.94 82 ALA A O 1
ATOM 655 N N . HIS A 1 83 ? -22.344 8.984 5.004 1 53.62 83 HIS A N 1
ATOM 656 C CA . HIS A 1 83 ? -21.625 10.133 5.543 1 53.62 83 HIS A CA 1
ATOM 657 C C . HIS A 1 83 ? -21.328 11.156 4.453 1 53.62 83 HIS A C 1
ATOM 659 O O . HIS A 1 83 ? -20.156 11.445 4.168 1 53.62 83 HIS A O 1
ATOM 665 N N . HIS A 1 84 ? -22.031 11.422 3.568 1 51.91 84 HIS A N 1
ATOM 666 C CA . HIS A 1 84 ? -21.703 12.5 2.654 1 51.91 84 HIS A CA 1
ATOM 667 C C . HIS A 1 84 ? -21.641 13.844 3.383 1 51.91 84 HIS A C 1
ATOM 669 O O . HIS A 1 84 ? -22.656 14.523 3.52 1 51.91 84 HIS A O 1
ATOM 675 N N . GLN A 1 85 ? -20.812 13.969 4.41 1 52.09 85 GLN A N 1
ATOM 676 C CA . GLN A 1 85 ? -20.969 15.305 4.992 1 52.09 85 GLN A CA 1
ATOM 677 C C . GLN A 1 85 ? -20.125 16.328 4.23 1 52.09 85 GLN A C 1
ATOM 679 O O . GLN A 1 85 ? -19.172 15.969 3.545 1 52.09 85 GLN A O 1
ATOM 684 N N . GLY A 1 86 ? -20.469 17.641 4.281 1 50.12 86 GLY A N 1
ATOM 685 C CA . GLY A 1 86 ? -20.078 18.906 3.668 1 50.12 86 GLY A CA 1
ATOM 686 C C . GLY A 1 86 ? -18.578 19.078 3.572 1 50.12 86 GLY A C 1
ATOM 687 O O . GLY A 1 86 ? -18.047 19.375 2.498 1 50.12 86 GLY A O 1
ATOM 688 N N . ALA A 1 87 ? -17.984 19.188 4.609 1 51.22 87 ALA A N 1
ATOM 689 C CA . ALA A 1 87 ? -16.562 19.484 4.672 1 51.22 87 ALA A CA 1
ATOM 690 C C . ALA A 1 87 ? -15.742 18.438 3.938 1 51.22 87 ALA A C 1
ATOM 692 O O . ALA A 1 87 ? -14.688 18.734 3.371 1 51.22 87 ALA A O 1
ATOM 693 N N . ALA A 1 88 ? -16.234 17.25 3.82 1 58.81 88 ALA A N 1
ATOM 694 C CA . ALA A 1 88 ? -15.609 16.141 3.102 1 58.81 88 ALA A CA 1
ATOM 695 C C . ALA A 1 88 ? -15.57 16.406 1.601 1 58.81 88 ALA A C 1
ATOM 697 O O . ALA A 1 88 ? -14.625 16.016 0.919 1 58.81 88 ALA A O 1
ATOM 698 N N . ALA A 1 89 ? -16.375 17.359 1.263 1 59.72 89 ALA A N 1
ATOM 699 C CA . ALA A 1 89 ? -16.484 17.688 -0.158 1 59.72 89 ALA A CA 1
ATOM 700 C C . ALA A 1 89 ? -15.281 18.484 -0.633 1 59.72 89 ALA A C 1
ATOM 702 O O . ALA A 1 89 ? -14.734 18.234 -1.706 1 59.72 89 ALA A O 1
ATOM 703 N N . ALA A 1 90 ? -14.883 19.484 0.169 1 58.06 90 ALA A N 1
ATOM 704 C CA . ALA A 1 90 ? -13.773 20.344 -0.232 1 58.06 90 ALA A CA 1
ATOM 705 C C . ALA A 1 90 ? -12.461 19.547 -0.264 1 58.06 90 ALA A C 1
ATOM 707 O O . ALA A 1 90 ? -11.664 19.703 -1.192 1 58.06 90 ALA A O 1
ATOM 708 N N . ARG A 1 91 ? -12.195 18.828 0.766 1 63.5 91 ARG A N 1
ATOM 709 C CA . ARG A 1 91 ? -11.016 17.984 0.802 1 63.5 91 ARG A CA 1
ATOM 710 C C . ARG A 1 91 ? -10.977 17.047 -0.401 1 63.5 91 ARG A C 1
ATOM 712 O O . ARG A 1 91 ? -9.914 16.812 -0.986 1 63.5 91 ARG A O 1
ATOM 719 N N . ASP A 1 92 ? -12.062 16.781 -0.829 1 77.75 92 ASP A N 1
ATOM 720 C CA . ASP A 1 92 ? -12.195 15.875 -1.958 1 77.75 92 ASP A CA 1
ATOM 721 C C . ASP A 1 92 ? -11.906 16.578 -3.279 1 77.75 92 ASP A C 1
ATOM 723 O O . ASP A 1 92 ? -11.32 16 -4.188 1 77.75 92 ASP A O 1
ATOM 727 N N . ALA A 1 93 ? -12.117 17.938 -3.193 1 80.88 93 ALA A N 1
ATOM 728 C CA . ALA A 1 93 ? -11.938 18.672 -4.445 1 80.88 93 ALA A CA 1
ATOM 729 C C . ALA A 1 93 ? -10.461 18.797 -4.793 1 80.88 93 ALA A C 1
ATOM 731 O O . ALA A 1 93 ? -10.07 18.625 -5.953 1 80.88 93 ALA A O 1
ATOM 732 N N . VAL A 1 94 ? -9.656 19.156 -3.9 1 80.88 94 VAL A N 1
ATOM 733 C CA . VAL A 1 94 ? -8.219 19.312 -4.129 1 80.88 94 VAL A CA 1
ATOM 734 C C . VAL A 1 94 ? -7.609 17.969 -4.523 1 80.88 94 VAL A C 1
ATOM 736 O O . VAL A 1 94 ? -6.789 17.906 -5.445 1 80.88 94 VAL A O 1
ATOM 739 N N . LYS A 1 95 ? -8.031 16.969 -3.834 1 88.56 95 LYS A N 1
ATOM 740 C CA . LYS A 1 95 ? -7.562 15.609 -4.105 1 88.56 95 LYS A CA 1
ATOM 741 C C . LYS A 1 95 ? -7.898 15.188 -5.531 1 88.56 95 LYS A C 1
ATOM 743 O O . LYS A 1 95 ? -7.023 14.742 -6.273 1 88.56 95 LYS A O 1
ATOM 748 N N . LYS A 1 96 ? -9.047 15.469 -5.941 1 90.31 96 LYS A N 1
ATOM 749 C CA . LYS A 1 96 ? -9.523 15.078 -7.266 1 90.31 96 LYS A CA 1
ATOM 750 C C . LYS A 1 96 ? -8.828 15.883 -8.359 1 90.31 96 LYS A C 1
ATOM 752 O O . LYS A 1 96 ? -8.43 15.328 -9.391 1 90.31 96 LYS A O 1
ATOM 757 N N . ALA A 1 97 ? -8.68 17.156 -8.109 1 88.81 97 ALA A N 1
ATOM 758 C CA . ALA A 1 97 ? -8.023 18.016 -9.086 1 88.81 97 ALA A CA 1
ATOM 759 C C . ALA A 1 97 ? -6.566 17.609 -9.281 1 88.81 97 ALA A C 1
ATOM 761 O O . ALA A 1 97 ? -6.078 17.562 -10.414 1 88.81 97 ALA A O 1
ATOM 762 N N . ALA A 1 98 ? -5.91 17.359 -8.25 1 91.19 98 ALA A N 1
ATOM 763 C CA . ALA A 1 98 ? -4.508 16.953 -8.328 1 91.19 98 ALA A CA 1
ATOM 764 C C . ALA A 1 98 ? -4.348 15.648 -9.094 1 91.19 98 ALA A C 1
ATOM 766 O O . ALA A 1 98 ? -3.471 15.531 -9.953 1 91.19 98 ALA A O 1
ATOM 767 N N . LEU A 1 99 ? -5.172 14.695 -8.773 1 94.25 99 LEU A N 1
ATOM 768 C CA . LEU A 1 99 ? -5.125 13.398 -9.445 1 94.25 99 LEU A CA 1
ATOM 769 C C . LEU A 1 99 ? -5.43 13.547 -10.93 1 94.25 99 LEU A C 1
ATOM 771 O O . LEU A 1 99 ? -4.75 12.945 -11.773 1 94.25 99 LEU A O 1
ATOM 775 N N . ARG A 1 100 ? -6.438 14.352 -11.227 1 93.44 100 ARG A N 1
ATOM 776 C CA . ARG A 1 100 ? -6.809 14.609 -12.617 1 93.44 100 ARG A CA 1
ATOM 777 C C . ARG A 1 100 ? -5.648 15.227 -13.391 1 93.44 100 ARG A C 1
ATOM 779 O O . ARG A 1 100 ? -5.336 14.789 -14.5 1 93.44 100 ARG A O 1
ATOM 786 N N . CYS A 1 101 ? -5.023 16.188 -12.805 1 92.12 101 CYS A N 1
ATOM 787 C CA . CYS A 1 101 ? -3.885 16.844 -13.43 1 92.12 101 CYS A CA 1
ATOM 788 C C . CYS A 1 101 ? -2.752 15.859 -13.68 1 92.12 101 CYS A C 1
ATOM 790 O O . CYS A 1 101 ? -2.01 15.992 -14.656 1 92.12 101 CYS A O 1
ATOM 792 N N . ALA A 1 102 ? -2.66 14.891 -12.891 1 94.56 102 ALA A N 1
ATOM 793 C CA . ALA A 1 102 ? -1.575 13.922 -13 1 94.56 102 ALA A CA 1
ATOM 794 C C . ALA A 1 102 ? -1.966 12.758 -13.906 1 94.56 102 ALA A C 1
ATOM 796 O O . ALA A 1 102 ? -1.175 11.836 -14.117 1 94.56 102 ALA A O 1
ATOM 797 N N . GLY A 1 103 ? -3.234 12.703 -14.359 1 94.75 103 GLY A N 1
ATOM 798 C CA . GLY A 1 103 ? -3.699 11.648 -15.242 1 94.75 103 GLY A CA 1
ATOM 799 C C . GLY A 1 103 ? -4.051 10.367 -14.508 1 94.75 103 GLY A C 1
ATOM 800 O O . GLY A 1 103 ? -3.975 9.273 -15.078 1 94.75 103 GLY A O 1
ATOM 801 N N . ILE A 1 104 ? -4.312 10.477 -13.281 1 96.69 104 ILE A N 1
ATOM 802 C CA . ILE A 1 104 ? -4.695 9.32 -12.477 1 96.69 104 ILE A CA 1
ATOM 803 C C . ILE A 1 104 ? -6.211 9.297 -12.297 1 96.69 104 ILE A C 1
ATOM 805 O O . ILE A 1 104 ? -6.809 10.289 -11.867 1 96.69 104 ILE A O 1
ATOM 809 N N . GLY A 1 105 ? -6.809 8.172 -12.672 1 96.75 105 GLY A N 1
ATOM 810 C CA . GLY A 1 105 ? -8.25 8.047 -12.539 1 96.75 105 GLY A CA 1
ATOM 811 C C . GLY A 1 105 ? -8.719 8.039 -11.094 1 96.75 105 GLY A C 1
ATOM 812 O O . GLY A 1 105 ? -8.023 7.523 -10.211 1 96.75 105 GLY A O 1
ATOM 813 N N . TYR A 1 106 ? -9.867 8.656 -10.922 1 94.81 106 TYR A N 1
ATOM 814 C CA . TYR A 1 106 ? -10.461 8.711 -9.594 1 94.81 106 TYR A CA 1
ATOM 815 C C . TYR A 1 106 ? -11.867 8.117 -9.602 1 94.81 106 TYR A C 1
ATOM 817 O O . TYR A 1 106 ? -12.742 8.602 -10.336 1 94.81 106 TYR A O 1
ATOM 825 N N . TYR A 1 107 ? -12.078 7.086 -8.766 1 92.62 107 TYR A N 1
ATOM 826 C CA . TYR A 1 107 ? -13.359 6.402 -8.688 1 92.62 107 TYR A CA 1
ATOM 827 C C . TYR A 1 107 ? -13.812 6.25 -7.242 1 92.62 107 TYR A C 1
ATOM 829 O O . TYR A 1 107 ? -12.992 6.066 -6.344 1 92.62 107 TYR A O 1
ATOM 837 N N . GLU A 1 108 ? -15.117 6.328 -7.074 1 87.94 108 GLU A N 1
ATOM 838 C CA . GLU A 1 108 ? -15.695 6.16 -5.742 1 87.94 108 GLU A CA 1
ATOM 839 C C . GLU A 1 108 ? -16.609 4.934 -5.688 1 87.94 108 GLU A C 1
ATOM 841 O O . GLU A 1 108 ? -17.375 4.688 -6.617 1 87.94 108 GLU A O 1
ATOM 846 N N . VAL A 1 109 ? -16.344 4.172 -4.598 1 85.06 109 VAL A N 1
ATOM 847 C CA . VAL A 1 109 ? -17.203 3.025 -4.32 1 85.06 109 VAL A CA 1
ATOM 848 C C . VAL A 1 109 ? -17.969 3.26 -3.021 1 85.06 109 VAL A C 1
ATOM 850 O O . VAL A 1 109 ? -17.375 3.586 -1.991 1 85.06 109 VAL A O 1
ATOM 853 N N . VAL A 1 110 ? -19.234 3.232 -3.096 1 79.75 110 VAL A N 1
ATOM 854 C CA . VAL A 1 110 ? -20.078 3.459 -1.923 1 79.75 110 VAL A CA 1
ATOM 855 C C . VAL A 1 110 ? -20.484 2.119 -1.321 1 79.75 110 VAL A C 1
ATOM 857 O O . VAL A 1 110 ? -21.125 1.298 -1.994 1 79.75 110 VAL A O 1
ATOM 860 N N . ALA A 1 111 ? -20.031 2.072 -0.06 1 71.69 111 ALA A N 1
ATOM 861 C CA . ALA A 1 111 ? -20.375 0.846 0.654 1 71.69 111 ALA A CA 1
ATOM 862 C C . ALA A 1 111 ? -21.891 0.65 0.7 1 71.69 111 ALA A C 1
ATOM 864 O O . ALA A 1 111 ? -22.641 1.606 0.91 1 71.69 111 ALA A O 1
ATOM 865 N N . GLY A 1 112 ? -22.328 -0.508 0.498 1 74.44 112 GLY A N 1
ATOM 866 C CA . GLY A 1 112 ? -23.75 -0.81 0.565 1 74.44 112 GLY A CA 1
ATOM 867 C C . GLY A 1 112 ? -24.453 -0.624 -0.76 1 74.44 112 GLY A C 1
ATOM 868 O O . GLY A 1 112 ? -25.547 -1.15 -0.961 1 74.44 112 GLY A O 1
ATOM 869 N N . GLN A 1 113 ? -23.875 0.207 -1.622 1 79.06 113 GLN A N 1
ATOM 870 C CA . GLN A 1 113 ? -24.531 0.464 -2.904 1 79.06 113 GLN A CA 1
ATOM 871 C C . GLN A 1 113 ? -23.812 -0.261 -4.039 1 79.06 113 GLN A C 1
ATOM 873 O O . GLN A 1 113 ? -24.281 -0.274 -5.176 1 79.06 113 GLN A O 1
ATOM 878 N N . THR A 1 114 ? -22.75 -0.811 -3.758 1 81.44 114 THR A N 1
ATOM 879 C CA . THR A 1 114 ? -21.953 -1.46 -4.793 1 81.44 114 THR A CA 1
ATOM 880 C C . THR A 1 114 ? -21.969 -2.977 -4.617 1 81.44 114 THR A C 1
ATOM 882 O O . THR A 1 114 ? -21.547 -3.492 -3.584 1 81.44 114 THR A O 1
ATOM 885 N N . THR A 1 115 ? -22.516 -3.652 -5.582 1 84.94 115 THR A N 1
ATOM 886 C CA . THR A 1 115 ? -22.562 -5.109 -5.574 1 84.94 115 THR A CA 1
ATOM 887 C C . THR A 1 115 ? -21.234 -5.695 -6.039 1 84.94 115 THR A C 1
ATOM 889 O O . THR A 1 115 ? -20.422 -4.996 -6.656 1 84.94 115 THR A O 1
ATOM 892 N N . PRO A 1 116 ? -21.062 -6.961 -5.762 1 84.12 116 PRO A N 1
ATOM 893 C CA . PRO A 1 116 ? -19.875 -7.625 -6.281 1 84.12 116 PRO A CA 1
ATOM 894 C C . PRO A 1 116 ? -19.766 -7.547 -7.801 1 84.12 116 PRO A C 1
ATOM 896 O O . PRO A 1 116 ? -18.656 -7.395 -8.344 1 84.12 116 PRO A O 1
ATOM 899 N N . SER A 1 117 ? -20.906 -7.648 -8.406 1 91.19 117 SER A N 1
ATOM 900 C CA . SER A 1 117 ? -20.906 -7.543 -9.859 1 91.19 117 SER A CA 1
ATOM 901 C C . SER A 1 117 ? -20.484 -6.152 -10.312 1 91.19 117 SER A C 1
ATOM 903 O O . SER A 1 117 ? -19.797 -6.004 -11.328 1 91.19 117 SER A O 1
ATOM 905 N N . ASP A 1 118 ? -20.891 -5.113 -9.57 1 91 118 ASP A N 1
ATOM 906 C CA . ASP A 1 118 ? -20.484 -3.744 -9.859 1 91 118 ASP A CA 1
ATOM 907 C C . ASP A 1 118 ? -18.969 -3.58 -9.711 1 91 118 ASP A C 1
ATOM 909 O O . ASP A 1 118 ? -18.344 -2.92 -10.539 1 91 118 ASP A O 1
ATOM 913 N N . LEU A 1 119 ? -18.484 -4.172 -8.734 1 89.38 119 LEU A N 1
ATOM 914 C CA . LEU A 1 119 ? -17.047 -4.102 -8.492 1 89.38 119 LEU A CA 1
ATOM 915 C C . LEU A 1 119 ? -16.266 -4.781 -9.617 1 89.38 119 LEU A C 1
ATOM 917 O O . LEU A 1 119 ? -15.234 -4.273 -10.055 1 89.38 119 LEU A O 1
ATOM 921 N N . ARG A 1 120 ? -16.781 -5.938 -10.008 1 92.88 120 ARG A N 1
ATOM 922 C CA . ARG A 1 120 ? -16.156 -6.664 -11.102 1 92.88 120 ARG A CA 1
ATOM 923 C C . ARG A 1 120 ? -16.125 -5.824 -12.375 1 92.88 120 ARG A C 1
ATOM 925 O O . ARG A 1 120 ? -15.086 -5.746 -13.047 1 92.88 120 ARG A O 1
ATOM 932 N N . ARG A 1 121 ? -17.219 -5.203 -12.672 1 94 121 ARG A N 1
ATOM 933 C CA . ARG A 1 121 ? -17.312 -4.359 -13.859 1 94 121 ARG A CA 1
ATOM 934 C C . ARG A 1 121 ? -16.328 -3.193 -13.773 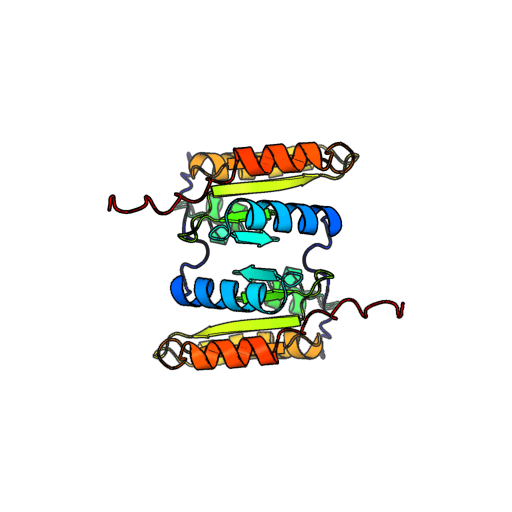1 94 121 ARG A C 1
ATOM 936 O O . ARG A 1 121 ? -15.688 -2.842 -14.766 1 94 121 ARG A O 1
ATOM 943 N N . LEU A 1 122 ? -16.25 -2.637 -12.625 1 93.31 122 LEU A N 1
ATOM 944 C CA . LEU A 1 122 ? -15.32 -1.534 -12.414 1 93.31 122 LEU A CA 1
ATOM 945 C C . LEU A 1 122 ? -13.883 -1.979 -12.664 1 93.31 122 LEU A C 1
ATOM 947 O O . LEU A 1 122 ? -13.133 -1.303 -13.375 1 93.31 122 LEU A O 1
ATOM 951 N N . VAL A 1 123 ? -13.492 -3.117 -12.094 1 94.44 123 VAL A N 1
ATOM 952 C CA . VAL A 1 123 ? -12.141 -3.641 -12.234 1 94.44 123 VAL A CA 1
ATOM 953 C C . VAL A 1 123 ? -11.844 -3.914 -13.711 1 94.44 123 VAL A C 1
ATOM 955 O O . VAL A 1 123 ? -10.758 -3.588 -14.203 1 94.44 123 VAL A O 1
ATOM 958 N N . GLU A 1 124 ? -12.82 -4.473 -14.43 1 94.69 124 GLU A N 1
ATOM 959 C CA . GLU A 1 124 ? -12.641 -4.781 -15.844 1 94.69 124 GLU A CA 1
ATOM 960 C C . GLU A 1 124 ? -12.445 -3.51 -16.672 1 94.69 124 GLU A C 1
ATOM 962 O O . GLU A 1 124 ? -11.727 -3.516 -17.672 1 94.69 124 GLU A O 1
ATOM 967 N N . LYS A 1 125 ? -13.078 -2.504 -16.219 1 95 125 LYS A N 1
ATOM 968 C CA . LYS A 1 125 ? -12.961 -1.217 -16.891 1 95 125 LYS A CA 1
ATOM 969 C C . LYS A 1 125 ? -11.602 -0.578 -16.625 1 95 125 LYS A C 1
ATOM 971 O O . LYS A 1 125 ? -11.008 0.033 -17.516 1 95 125 LYS A O 1
ATOM 976 N N . LEU A 1 126 ? -11.07 -0.729 -15.453 1 94.94 126 LEU A N 1
ATOM 977 C CA . LEU A 1 126 ? -9.898 0.012 -15 1 94.94 126 LEU A CA 1
ATOM 978 C C . LEU A 1 126 ? -8.617 -0.734 -15.352 1 94.94 126 LEU A C 1
ATOM 980 O O . LEU A 1 126 ? -7.59 -0.113 -15.648 1 94.94 126 LEU A O 1
ATOM 984 N N . VAL A 1 127 ? -8.617 -2.049 -15.242 1 95 127 VAL A N 1
ATOM 985 C CA . VAL A 1 127 ? -7.406 -2.854 -15.344 1 95 127 VAL A CA 1
ATOM 986 C C . VAL A 1 127 ? -7.215 -3.33 -16.781 1 95 127 VAL A C 1
ATOM 988 O O . VAL A 1 127 ? -8.109 -3.949 -17.359 1 95 127 VAL A O 1
ATOM 991 N N . GLU A 1 128 ? -6.102 -3.037 -17.344 1 90.94 128 GLU A N 1
ATOM 992 C CA . GLU A 1 128 ? -5.777 -3.516 -18.688 1 90.94 128 GLU A CA 1
ATOM 993 C C . GLU A 1 128 ? -5.535 -5.023 -18.688 1 90.94 128 GLU A C 1
ATOM 995 O O . GLU A 1 128 ? -4.816 -5.543 -17.844 1 90.94 128 GLU A O 1
ATOM 1000 N N . LYS A 1 129 ? -6.145 -5.711 -19.609 1 87.19 129 LYS A N 1
ATOM 1001 C CA . LYS A 1 129 ? -5.941 -7.148 -19.734 1 87.19 129 LYS A CA 1
ATOM 1002 C C . LYS A 1 129 ? -4.52 -7.465 -20.203 1 87.19 129 LYS A C 1
ATOM 1004 O O . LYS A 1 129 ? -3.947 -6.723 -21 1 87.19 129 LYS A O 1
ATOM 1009 N N . PRO A 1 130 ? -3.977 -8.523 -19.531 1 82.56 130 PRO A N 1
ATOM 1010 C CA . PRO A 1 130 ? -2.613 -8.867 -19.938 1 82.56 130 PRO A CA 1
ATOM 1011 C C . PRO A 1 130 ? -2.5 -9.164 -21.438 1 82.56 130 PRO A C 1
ATOM 1013 O O . PRO A 1 130 ? -3.463 -9.625 -22.047 1 82.56 130 PRO A O 1
ATOM 1016 N N . GLU A 1 131 ? -1.532 -8.555 -22.062 1 67.12 131 GLU A N 1
ATOM 1017 C CA . GLU A 1 131 ? -1.317 -8.891 -23.453 1 67.12 131 GLU A CA 1
ATOM 1018 C C . GLU A 1 131 ? -1.033 -10.383 -23.625 1 67.12 131 GLU A C 1
ATOM 1020 O O . GLU A 1 131 ? -0.292 -10.977 -22.844 1 67.12 131 GLU A O 1
ATOM 1025 N N . LEU A 1 132 ? -2.049 -11.281 -24.031 1 61.22 132 LEU A N 1
ATOM 1026 C CA . LEU A 1 132 ? -1.813 -12.68 -24.375 1 61.22 132 LEU A CA 1
ATOM 1027 C C . LEU A 1 132 ? -0.521 -12.836 -25.156 1 61.22 132 LEU A C 1
ATO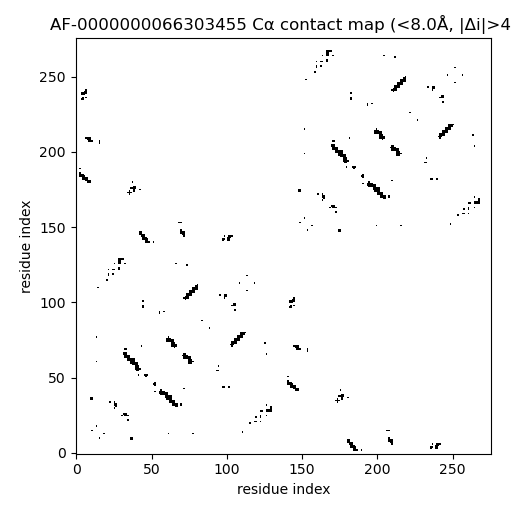M 1029 O O . LEU A 1 132 ? -0.173 -11.969 -25.969 1 61.22 132 LEU A O 1
ATOM 1033 N N . PRO A 1 133 ? 0.465 -13.625 -24.5 1 55.25 133 PRO A N 1
ATOM 1034 C CA . PRO A 1 133 ? 1.616 -13.914 -25.359 1 55.25 133 PRO A CA 1
ATOM 1035 C C . PRO A 1 133 ? 1.217 -14.195 -26.812 1 55.25 133 PRO A C 1
ATOM 1037 O O . PRO A 1 133 ? 0.238 -14.906 -27.062 1 55.25 133 PRO A O 1
ATOM 1040 N N . ILE A 1 134 ? 1.318 -13.227 -27.672 1 50.75 134 ILE A N 1
ATOM 1041 C CA . ILE A 1 134 ? 1.116 -13.555 -29.078 1 50.75 134 ILE A CA 1
ATOM 1042 C C . ILE A 1 134 ? 1.861 -14.844 -29.422 1 50.75 134 ILE A C 1
ATOM 1044 O O . ILE A 1 134 ? 3.072 -14.938 -29.219 1 50.75 134 ILE A O 1
ATOM 1048 N N . CYS A 1 135 ? 1.311 -16.031 -29.5 1 41 135 CYS A N 1
ATOM 1049 C CA . CYS A 1 135 ? 1.936 -17.219 -30.094 1 41 135 CYS A CA 1
ATOM 1050 C C . CYS A 1 135 ? 2.771 -16.828 -31.312 1 41 135 CYS A C 1
ATOM 1052 O O . CYS A 1 135 ? 2.287 -16.156 -32.219 1 41 135 CYS A O 1
ATOM 1054 N N . ALA A 1 136 ? 4.145 -16.75 -31.125 1 49.25 136 ALA A N 1
ATOM 1055 C CA . ALA A 1 136 ? 4.93 -16.672 -32.344 1 49.25 136 ALA A CA 1
ATOM 1056 C C . ALA A 1 136 ? 4.402 -17.641 -33.406 1 49.25 136 ALA A C 1
ATOM 1058 O O . ALA A 1 136 ? 4.105 -18.797 -33.094 1 49.25 136 ALA A O 1
ATOM 1059 N N . PRO A 1 137 ? 3.832 -17 -34.406 1 40.38 137 PRO A N 1
ATOM 1060 C CA . PRO A 1 137 ? 3.465 -18.016 -35.406 1 40.38 137 PRO A CA 1
ATOM 1061 C C . PRO A 1 137 ? 4.457 -19.172 -35.469 1 40.38 137 PRO A C 1
ATOM 1063 O O . PRO A 1 137 ? 5.652 -18.969 -35.219 1 40.38 137 PRO A O 1
ATOM 1066 N N . ASP A 1 138 ? 3.947 -20.391 -35.312 1 33.31 138 ASP A N 1
ATOM 1067 C CA . ASP A 1 138 ? 4.766 -21.5 -35.812 1 33.31 138 ASP A CA 1
ATOM 1068 C C . ASP A 1 138 ? 5.41 -21.156 -37.156 1 33.31 138 ASP A C 1
ATOM 1070 O O . ASP A 1 138 ? 4.75 -20.641 -38.062 1 33.31 138 ASP A O 1
ATOM 1074 N N . MET B 1 1 ? -2.906 30.109 -8.891 1 39.84 1 MET B N 1
ATOM 1075 C CA . MET B 1 1 ? -1.628 29.406 -9 1 39.84 1 MET B CA 1
ATOM 1076 C C . MET B 1 1 ? -1.834 27.953 -9.406 1 39.84 1 MET B C 1
ATOM 1078 O O . MET B 1 1 ? -2.508 27.203 -8.711 1 39.84 1 MET B O 1
ATOM 1082 N N . ASN B 1 2 ? -1.965 27.688 -10.641 1 52.69 2 ASN B N 1
ATOM 1083 C CA . ASN B 1 2 ? -2.297 26.438 -11.344 1 52.69 2 ASN B CA 1
ATOM 1084 C C . ASN B 1 2 ? -1.357 25.312 -10.953 1 52.69 2 ASN B C 1
ATOM 1086 O O . ASN B 1 2 ? -0.294 25.141 -11.555 1 52.69 2 ASN B O 1
ATOM 1090 N N . SER B 1 3 ? -1.203 25.078 -9.609 1 63.66 3 SER B N 1
ATOM 1091 C CA . SER B 1 3 ? -0.209 24.078 -9.227 1 63.66 3 SER B CA 1
ATOM 1092 C C . SER B 1 3 ? -0.383 22.797 -10.016 1 63.66 3 SER B C 1
ATOM 1094 O O . SER B 1 3 ? -1.501 22.297 -10.156 1 63.66 3 SER B O 1
ATOM 1096 N N . THR B 1 4 ? 0.481 22.656 -10.969 1 83.38 4 THR B N 1
ATOM 1097 C CA . THR B 1 4 ? 0.511 21.484 -11.852 1 83.38 4 THR B CA 1
ATOM 1098 C C . THR B 1 4 ? 1.004 20.25 -11.109 1 83.38 4 THR B C 1
ATOM 1100 O O . THR B 1 4 ? 1.972 20.328 -10.352 1 83.38 4 THR B O 1
ATOM 1103 N N . PHE B 1 5 ? 0.136 19.344 -10.938 1 88.81 5 PHE B N 1
ATOM 1104 C CA . PHE B 1 5 ? 0.513 18.062 -10.359 1 88.81 5 PHE B CA 1
ATOM 1105 C C . PHE B 1 5 ? 0.86 17.062 -11.461 1 88.81 5 PHE B C 1
ATOM 1107 O O . PHE B 1 5 ? 0.203 17.016 -12.5 1 88.81 5 PHE B O 1
ATOM 1114 N N . THR B 1 6 ? 2.008 16.406 -11.234 1 90.44 6 THR B N 1
ATOM 1115 C CA . THR B 1 6 ? 2.396 15.312 -12.117 1 90.44 6 THR B CA 1
ATOM 1116 C C . THR B 1 6 ? 2.506 14.008 -11.336 1 90.44 6 THR B C 1
ATOM 1118 O O . THR B 1 6 ? 2.674 14.023 -10.109 1 90.44 6 THR B O 1
ATOM 1121 N N . SER B 1 7 ? 2.334 12.953 -12.023 1 90.88 7 SER B N 1
ATOM 1122 C CA . SER B 1 7 ? 2.41 11.641 -11.391 1 90.88 7 SER B CA 1
ATOM 1123 C C . SER B 1 7 ? 3.854 11.156 -11.289 1 90.88 7 SER B C 1
ATOM 1125 O O . SER B 1 7 ? 4.703 11.555 -12.094 1 90.88 7 SER B O 1
ATOM 1127 N N . GLN B 1 8 ? 4.176 10.453 -10.219 1 85.69 8 GLN B N 1
ATOM 1128 C CA . GLN B 1 8 ? 5.457 9.766 -10.07 1 85.69 8 GLN B CA 1
ATOM 1129 C C . GLN B 1 8 ? 5.262 8.305 -9.672 1 85.69 8 GLN B C 1
ATOM 1131 O O . GLN B 1 8 ? 4.234 7.949 -9.086 1 85.69 8 GLN B O 1
ATOM 1136 N N . PRO B 1 9 ? 6.277 7.473 -10.023 1 85 9 PRO B N 1
ATOM 1137 C CA . PRO B 1 9 ? 6.152 6.062 -9.648 1 85 9 PRO B CA 1
ATOM 1138 C C . PRO B 1 9 ? 6.137 5.855 -8.133 1 85 9 PRO B C 1
ATOM 1140 O O . PRO B 1 9 ? 6.828 6.574 -7.402 1 85 9 PRO B O 1
ATOM 1143 N N . LEU B 1 10 ? 5.273 4.973 -7.645 1 80.81 10 LEU B N 1
ATOM 1144 C CA . LEU B 1 10 ? 5.109 4.668 -6.23 1 80.81 10 LEU B CA 1
ATOM 1145 C C . LEU B 1 10 ? 6.426 4.219 -5.609 1 80.81 10 LEU B C 1
ATOM 1147 O O . LEU B 1 10 ? 6.73 4.566 -4.469 1 80.81 10 LEU B O 1
ATOM 1151 N N . LEU B 1 11 ? 7.297 3.428 -6.324 1 75.75 11 LEU B N 1
ATOM 1152 C CA . LEU B 1 11 ? 8.523 2.855 -5.781 1 75.75 11 LEU B CA 1
ATOM 1153 C C . LEU B 1 11 ? 9.742 3.654 -6.234 1 75.75 11 LEU B C 1
ATOM 1155 O O . LEU B 1 11 ? 10.68 3.094 -6.801 1 75.75 11 LEU B O 1
ATOM 1159 N N . ASN B 1 12 ? 9.641 4.918 -6.184 1 61.5 12 ASN B N 1
ATOM 1160 C CA . ASN B 1 12 ? 10.758 5.734 -6.652 1 61.5 12 ASN B CA 1
ATOM 1161 C C . ASN B 1 12 ? 12.047 5.391 -5.918 1 61.5 12 ASN B C 1
ATOM 1163 O O . ASN B 1 12 ? 13.133 5.477 -6.492 1 61.5 12 ASN B O 1
ATOM 1167 N N . ARG B 1 13 ? 11.977 4.906 -4.711 1 57.19 13 ARG B N 1
ATOM 1168 C CA . ARG B 1 13 ? 13.195 4.684 -3.939 1 57.19 13 ARG B CA 1
ATOM 1169 C C . ARG B 1 13 ? 13.562 3.203 -3.908 1 57.19 13 ARG B C 1
ATOM 1171 O O . ARG B 1 13 ? 14.633 2.83 -3.42 1 57.19 13 ARG B O 1
ATOM 1178 N N . SER B 1 14 ? 12.656 2.428 -4.387 1 58.72 14 SER B N 1
ATOM 1179 C CA . SER B 1 14 ? 12.891 0.987 -4.391 1 58.72 14 SER B CA 1
ATOM 1180 C C . SER B 1 14 ? 13.047 0.458 -5.812 1 58.72 14 SER B C 1
ATOM 1182 O O . SER B 1 14 ? 12.641 1.112 -6.773 1 58.72 14 SER B O 1
ATOM 1184 N N . GLU B 1 15 ? 13.93 -0.567 -5.871 1 66.12 15 GLU B N 1
ATOM 1185 C CA . GLU B 1 15 ? 14.078 -1.269 -7.141 1 66.12 15 GLU B CA 1
ATOM 1186 C C . GLU B 1 15 ? 12.781 -1.961 -7.543 1 66.12 15 GLU B C 1
ATOM 1188 O O . GLU B 1 15 ? 12.398 -2.965 -6.941 1 66.12 15 GLU B O 1
ATOM 1193 N N . PRO B 1 16 ? 12.016 -1.337 -8.469 1 74.38 16 PRO B N 1
ATOM 1194 C CA . PRO B 1 16 ? 10.734 -1.898 -8.898 1 74.38 16 PRO B CA 1
ATOM 1195 C C . PRO B 1 16 ? 10.82 -3.389 -9.219 1 74.38 16 PRO B C 1
ATOM 1197 O O . PRO B 1 16 ? 9.859 -4.129 -9 1 74.38 16 PRO B O 1
ATOM 1200 N N . ARG B 1 17 ? 11.961 -3.787 -9.656 1 76.62 17 ARG B N 1
ATOM 1201 C CA . ARG B 1 17 ? 12.109 -5.195 -10.008 1 76.62 17 ARG B CA 1
ATOM 1202 C C . ARG B 1 17 ? 12.047 -6.078 -8.766 1 76.62 17 ARG B C 1
ATOM 1204 O O . ARG B 1 17 ? 11.367 -7.109 -8.766 1 76.62 17 ARG B O 1
ATOM 1211 N N . VAL B 1 18 ? 12.766 -5.609 -7.781 1 77.06 18 VAL B N 1
ATOM 1212 C CA . VAL B 1 18 ? 12.789 -6.387 -6.547 1 77.06 18 VAL B CA 1
ATOM 1213 C C . VAL B 1 18 ? 11.406 -6.387 -5.91 1 77.06 18 VAL B C 1
ATOM 1215 O O . VAL B 1 18 ? 10.945 -7.41 -5.398 1 77.06 18 VAL B O 1
ATOM 1218 N N . PHE B 1 19 ? 10.766 -5.34 -6.051 1 82.19 19 PHE B N 1
ATOM 1219 C CA . PHE B 1 19 ? 9.406 -5.23 -5.516 1 82.19 19 PHE B CA 1
ATOM 1220 C C . PHE B 1 19 ? 8.469 -6.199 -6.223 1 82.19 19 PHE B C 1
ATOM 1222 O O . PHE B 1 19 ? 7.734 -6.945 -5.574 1 82.19 19 PHE B O 1
ATOM 1229 N N . LYS B 1 20 ? 8.594 -6.191 -7.492 1 84.06 20 LYS B N 1
ATOM 1230 C CA . LYS B 1 20 ? 7.723 -7.055 -8.281 1 84.06 20 LYS B CA 1
ATOM 1231 C C . LYS B 1 20 ? 7.969 -8.523 -7.961 1 84.06 20 LYS B C 1
ATOM 1233 O O . LYS B 1 20 ? 7.023 -9.312 -7.855 1 84.06 20 LYS B O 1
ATOM 1238 N N . GLU B 1 21 ? 9.258 -8.812 -7.867 1 85.38 21 GLU B N 1
ATOM 1239 C CA . GLU B 1 21 ? 9.594 -10.188 -7.527 1 85.38 21 GLU B CA 1
ATOM 1240 C C . GLU B 1 21 ? 9.086 -10.562 -6.141 1 85.38 21 GLU B C 1
ATOM 1242 O O . GLU B 1 21 ? 8.523 -11.641 -5.949 1 85.38 21 GLU B O 1
ATOM 1247 N N . PHE B 1 22 ? 9.266 -9.695 -5.281 1 87.5 22 PHE B N 1
ATOM 1248 C CA . PHE B 1 22 ? 8.797 -9.914 -3.918 1 87.5 22 PHE B CA 1
ATOM 1249 C C . PHE B 1 22 ? 7.285 -10.07 -3.883 1 87.5 22 PHE B C 1
ATOM 1251 O O . PHE B 1 22 ? 6.77 -10.984 -3.234 1 87.5 22 PHE B O 1
ATOM 1258 N N . TYR B 1 23 ? 6.641 -9.25 -4.598 1 88.31 23 TYR B N 1
ATOM 1259 C CA . TYR B 1 23 ? 5.188 -9.273 -4.715 1 88.31 23 TYR B CA 1
ATOM 1260 C C . TYR B 1 23 ? 4.707 -10.617 -5.254 1 88.31 23 TYR B C 1
ATOM 1262 O O . TYR B 1 23 ? 3.834 -11.25 -4.66 1 88.31 23 TYR B O 1
ATOM 1270 N N . ARG B 1 24 ? 5.309 -11.102 -6.27 1 88.88 24 ARG B N 1
ATOM 1271 C CA . ARG B 1 24 ? 4.938 -12.367 -6.895 1 88.88 24 ARG B CA 1
ATOM 1272 C C . ARG B 1 24 ? 5.184 -13.539 -5.953 1 88.88 24 ARG B C 1
ATOM 1274 O O . ARG B 1 24 ? 4.367 -14.453 -5.871 1 88.88 24 ARG B O 1
ATOM 1281 N N . LEU B 1 25 ? 6.273 -13.484 -5.262 1 92.19 25 LEU B N 1
ATOM 1282 C CA . LEU B 1 25 ? 6.629 -14.562 -4.344 1 92.19 25 LEU B CA 1
ATOM 1283 C C . LEU B 1 25 ? 5.621 -14.656 -3.201 1 92.19 25 LEU B C 1
ATOM 1285 O O . LEU B 1 25 ? 5.215 -15.758 -2.814 1 92.19 25 LEU B O 1
ATOM 1289 N N . VAL B 1 26 ? 5.184 -13.555 -2.691 1 92.75 26 VAL B N 1
ATOM 1290 C CA . VAL B 1 26 ? 4.246 -13.539 -1.573 1 92.75 26 VAL B CA 1
ATOM 1291 C C . VAL B 1 26 ? 2.896 -14.086 -2.023 1 92.75 26 VAL B C 1
ATOM 1293 O O . VAL B 1 26 ? 2.322 -14.961 -1.363 1 92.75 26 VAL B O 1
ATOM 1296 N N . ILE B 1 27 ? 2.445 -13.578 -3.168 1 87.88 27 ILE B N 1
ATOM 1297 C CA . ILE B 1 27 ? 1.156 -14.016 -3.697 1 87.88 27 ILE B CA 1
ATOM 1298 C C . ILE B 1 27 ? 1.215 -15.5 -4.039 1 87.88 27 ILE B C 1
ATOM 1300 O O . ILE B 1 27 ? 0.242 -16.234 -3.832 1 87.88 27 ILE B O 1
ATOM 1304 N N . GLY B 1 28 ? 2.332 -15.906 -4.582 1 89.31 28 GLY B N 1
ATOM 1305 C CA . GLY B 1 28 ? 2.518 -17.312 -4.902 1 89.31 28 GLY B CA 1
ATOM 1306 C C . GLY B 1 28 ? 2.527 -18.203 -3.674 1 89.31 28 GLY B C 1
ATOM 1307 O O . GLY B 1 28 ? 2.1 -19.359 -3.738 1 89.31 28 GLY B O 1
ATOM 1308 N N . CYS B 1 29 ? 2.988 -17.719 -2.596 1 92.69 29 CYS B N 1
ATOM 1309 C CA . CYS B 1 29 ? 3.068 -18.484 -1.357 1 92.69 29 CYS B CA 1
ATOM 1310 C C . CYS B 1 29 ? 1.706 -18.578 -0.677 1 92.69 29 CYS B C 1
ATOM 1312 O O . CYS B 1 29 ? 1.276 -19.656 -0.262 1 92.69 29 CYS B O 1
ATOM 1314 N N . ASN B 1 30 ? 1.028 -17.484 -0.565 1 93.19 30 ASN B N 1
ATOM 1315 C CA . ASN B 1 30 ? -0.291 -17.375 0.049 1 93.19 30 ASN B CA 1
ATOM 1316 C C . ASN B 1 30 ? -1.106 -16.25 -0.567 1 93.19 30 ASN B C 1
ATOM 1318 O O . ASN B 1 30 ? -0.916 -15.078 -0.221 1 93.19 30 ASN B O 1
ATOM 1322 N N . PRO B 1 31 ? -2.025 -16.594 -1.349 1 88.19 31 PRO B N 1
ATOM 1323 C CA . PRO B 1 31 ? -2.764 -15.555 -2.084 1 88.19 31 PRO B CA 1
ATOM 1324 C C . PRO B 1 31 ? -3.646 -14.703 -1.178 1 88.19 31 PRO B C 1
ATOM 1326 O O . PRO B 1 31 ? -4.176 -13.68 -1.613 1 88.19 31 PRO B O 1
ATOM 1329 N N . ALA B 1 32 ? -3.836 -15.117 0.027 1 87.94 32 ALA B N 1
ATOM 1330 C CA . ALA B 1 32 ? -4.617 -14.312 0.962 1 87.94 32 ALA B CA 1
ATOM 1331 C C . ALA B 1 32 ? -3.787 -13.164 1.521 1 87.94 32 ALA B C 1
ATOM 1333 O O . ALA B 1 32 ? -4.332 -12.219 2.09 1 87.94 32 ALA B O 1
ATOM 1334 N N . TRP B 1 33 ? -2.504 -13.344 1.399 1 92.31 33 TRP B N 1
ATOM 1335 C CA . TRP B 1 33 ? -1.619 -12.305 1.907 1 92.31 33 TRP B CA 1
ATOM 1336 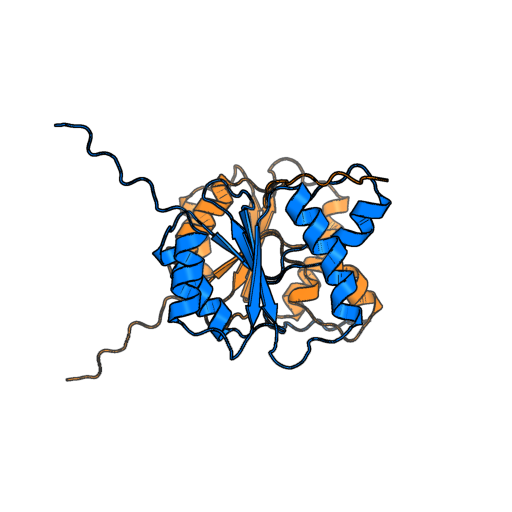C C . TRP B 1 33 ? -1.461 -11.18 0.889 1 92.31 33 TRP B C 1
ATOM 1338 O O . TRP B 1 33 ? -1.627 -11.391 -0.314 1 92.31 33 TRP B O 1
ATOM 1348 N N . GLN B 1 34 ? -1.164 -10.031 1.374 1 90.94 34 GLN B N 1
ATOM 1349 C CA . GLN B 1 34 ? -1.022 -8.859 0.521 1 90.94 34 GLN B CA 1
ATOM 1350 C C . GLN B 1 34 ? 0.286 -8.125 0.805 1 90.94 34 GLN B C 1
ATOM 1352 O O . GLN B 1 34 ? 0.811 -8.188 1.918 1 90.94 34 GLN B O 1
ATOM 1357 N N . VAL B 1 35 ? 0.755 -7.484 -0.217 1 92.75 35 VAL B N 1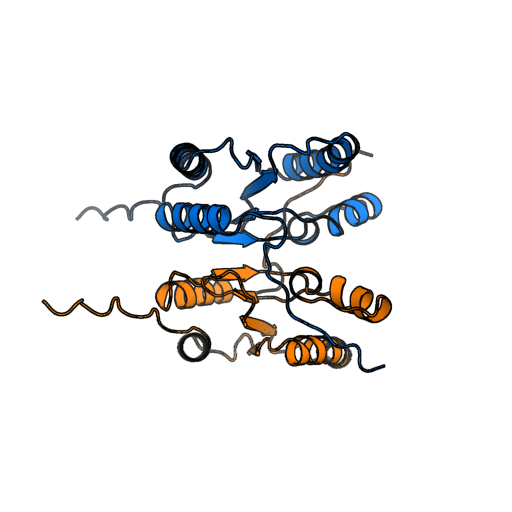
ATOM 1358 C CA . VAL B 1 35 ? 1.942 -6.645 -0.108 1 92.75 35 VAL B CA 1
ATOM 1359 C C . VAL B 1 35 ? 1.571 -5.188 -0.375 1 92.75 35 VAL B C 1
ATOM 1361 O O . VAL B 1 35 ? 0.961 -4.875 -1.4 1 92.75 35 VAL B O 1
ATOM 1364 N N . MET B 1 36 ? 1.859 -4.336 0.571 1 92.69 36 MET B N 1
ATOM 1365 C CA . MET B 1 36 ? 1.626 -2.9 0.423 1 92.69 36 MET B CA 1
ATOM 1366 C C . MET B 1 36 ? 2.945 -2.141 0.347 1 92.69 36 MET B C 1
ATOM 1368 O O . MET B 1 36 ? 3.898 -2.469 1.057 1 92.69 36 MET B O 1
ATOM 1372 N N . ALA B 1 37 ? 2.918 -1.11 -0.482 1 91.56 37 ALA B N 1
ATOM 1373 C CA . ALA B 1 37 ? 4.137 -0.323 -0.636 1 91.56 37 ALA B CA 1
ATOM 1374 C C . ALA B 1 37 ? 3.984 1.056 -0.001 1 91.56 37 ALA B C 1
ATOM 1376 O O . ALA B 1 37 ? 2.883 1.608 0.041 1 91.56 37 ALA B O 1
ATOM 1377 N N . GLN B 1 38 ? 5.141 1.547 0.487 1 88.5 38 GLN B N 1
ATOM 1378 C CA . GLN B 1 38 ? 5.266 2.908 0.996 1 88.5 38 GLN B CA 1
ATOM 1379 C C . GLN B 1 38 ? 4.16 3.225 1.998 1 88.5 38 GLN B C 1
ATOM 1381 O O . GLN B 1 38 ? 3.48 4.246 1.878 1 88.5 38 GLN B O 1
ATOM 1386 N N . VAL B 1 39 ? 4.035 2.414 2.934 1 91.38 39 VAL B N 1
ATOM 1387 C CA . VAL B 1 39 ? 2.965 2.555 3.916 1 91.38 39 VAL B CA 1
ATOM 1388 C C . VAL B 1 39 ? 3.426 3.459 5.055 1 91.38 39 VAL B C 1
ATOM 1390 O O . VAL B 1 39 ? 4.523 3.283 5.594 1 91.38 39 VAL B O 1
ATOM 1393 N N . SER B 1 40 ? 2.584 4.383 5.383 1 90.06 40 SER B N 1
ATOM 1394 C CA . SER B 1 40 ? 2.867 5.219 6.543 1 90.06 40 SER B CA 1
ATOM 1395 C C . SER B 1 40 ? 2.766 4.418 7.836 1 90.06 40 SER B C 1
ATOM 1397 O O . SER B 1 40 ? 1.817 3.65 8.023 1 90.06 40 SER B O 1
ATOM 1399 N N . LEU B 1 41 ? 3.666 4.664 8.766 1 91.31 41 LEU B N 1
ATOM 1400 C CA . LEU B 1 41 ? 3.641 3.973 10.055 1 91.31 41 LEU B CA 1
ATOM 1401 C C . LEU B 1 41 ? 2.408 4.367 10.859 1 91.31 41 LEU B C 1
ATOM 1403 O O . LEU B 1 41 ? 1.885 3.566 11.633 1 91.31 41 LEU B O 1
ATOM 1407 N N . GLY B 1 42 ? 1.948 5.523 10.648 1 89.44 42 GLY B N 1
ATOM 1408 C CA . GLY B 1 42 ? 0.758 5.977 11.352 1 89.44 42 GLY B CA 1
ATOM 1409 C C . GLY B 1 42 ? -0.495 5.223 10.945 1 89.44 42 GLY B C 1
ATOM 1410 O O . GLY B 1 42 ? -1.514 5.285 11.641 1 89.44 42 GLY B O 1
ATOM 1411 N N . GLU B 1 43 ? -0.417 4.535 9.883 1 89.38 43 GLU B N 1
ATOM 1412 C CA . GLU B 1 43 ? -1.569 3.779 9.398 1 89.38 43 GLU B CA 1
ATOM 1413 C C . GLU B 1 43 ? -1.616 2.389 10.031 1 89.38 43 GLU B C 1
ATOM 1415 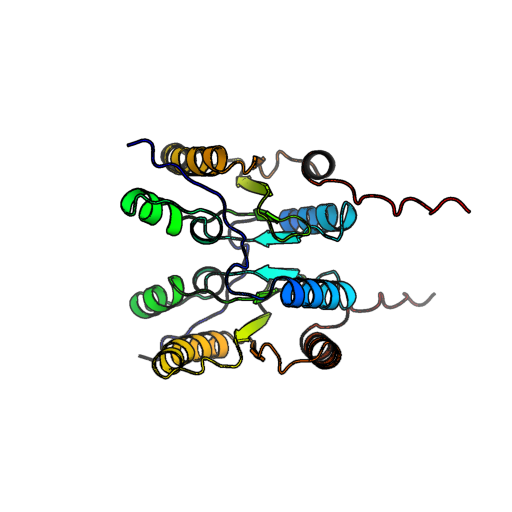O O . GLU B 1 43 ? -2.652 1.722 10 1 89.38 43 GLU B O 1
ATOM 1420 N N . ILE B 1 44 ? -0.542 1.983 10.602 1 92.75 44 ILE B N 1
ATOM 1421 C CA . ILE B 1 44 ? -0.53 0.606 11.078 1 92.75 44 ILE B CA 1
ATOM 1422 C C . ILE B 1 44 ? -0.148 0.579 12.562 1 92.75 44 ILE B C 1
ATOM 1424 O O . ILE B 1 44 ? -0.191 -0.475 13.195 1 92.75 44 ILE B O 1
ATOM 1428 N N . LEU B 1 45 ? 0.27 1.756 13.094 1 93 45 LEU B N 1
ATOM 1429 C CA . LEU B 1 45 ? 0.635 1.856 14.5 1 93 45 LEU B CA 1
ATOM 1430 C C . LEU B 1 45 ? -0.246 2.873 15.219 1 93 45 LEU B C 1
ATOM 1432 O O . LEU B 1 45 ? -0.675 3.861 14.625 1 93 45 LEU B O 1
ATOM 1436 N N . ARG B 1 46 ? -0.42 2.629 16.438 1 90.56 46 ARG B N 1
ATOM 1437 C CA . ARG B 1 46 ? -1.103 3.545 17.344 1 90.56 46 ARG B CA 1
ATOM 1438 C C . ARG B 1 46 ? -0.26 3.812 18.578 1 90.56 46 ARG B C 1
ATOM 1440 O O . ARG B 1 46 ? 0.511 2.953 19.016 1 90.56 46 ARG B O 1
ATOM 1447 N N . SER B 1 47 ? -0.397 5.012 19 1 89.75 47 SER B N 1
ATOM 1448 C CA . SER B 1 47 ? 0.242 5.371 20.266 1 89.75 47 SER B CA 1
ATOM 1449 C C . SER B 1 47 ? -0.622 6.344 21.062 1 89.75 47 SER B C 1
ATOM 1451 O O . SER B 1 47 ? -1.231 7.25 20.5 1 89.75 47 SER B O 1
ATOM 1453 N N . LYS B 1 48 ? -0.658 6.18 22.328 1 87.81 48 LYS B N 1
ATOM 1454 C CA . LYS B 1 48 ? -1.369 7.109 23.203 1 87.81 48 LYS B CA 1
ATOM 1455 C C . LYS B 1 48 ? -0.57 8.398 23.406 1 87.81 48 LYS B C 1
ATOM 1457 O O . LYS B 1 48 ? -1.119 9.414 23.828 1 87.81 48 LYS B O 1
ATOM 1462 N N . ASP B 1 49 ? 0.69 8.297 23.141 1 88.38 49 ASP B N 1
ATOM 1463 C CA . ASP B 1 49 ? 1.568 9.453 23.219 1 88.38 49 ASP B CA 1
ATOM 1464 C C . ASP B 1 49 ? 1.569 10.234 21.906 1 88.38 49 ASP B C 1
ATOM 1466 O O . ASP B 1 49 ? 2.164 9.797 20.922 1 88.38 49 ASP B O 1
ATOM 1470 N N . ALA B 1 50 ? 1.049 11.367 21.922 1 85.69 50 ALA B N 1
ATOM 1471 C CA . ALA B 1 50 ? 0.861 12.172 20.703 1 85.69 50 ALA B CA 1
ATOM 1472 C C . ALA B 1 50 ? 2.201 12.523 20.062 1 85.69 50 ALA B C 1
ATOM 1474 O O . ALA B 1 50 ? 2.322 12.547 18.844 1 85.69 50 ALA B O 1
ATOM 1475 N N . ASP B 1 51 ? 3.129 12.859 20.922 1 85.44 51 ASP B N 1
ATOM 1476 C CA . ASP B 1 51 ? 4.445 13.219 20.406 1 85.44 51 ASP B CA 1
ATOM 1477 C C . ASP B 1 51 ? 5.102 12.031 19.719 1 85.44 51 ASP B C 1
ATOM 1479 O O . ASP B 1 51 ? 5.664 12.172 18.625 1 85.44 51 ASP B O 1
ATOM 1483 N N . ALA B 1 52 ? 5.059 10.93 20.406 1 81.88 52 ALA B N 1
ATOM 1484 C CA . ALA B 1 52 ? 5.605 9.719 19.812 1 81.88 52 ALA B CA 1
ATOM 1485 C C . ALA B 1 52 ? 4.895 9.383 18.5 1 81.88 52 ALA B C 1
ATOM 1487 O O . ALA B 1 52 ? 5.543 9.023 17.516 1 81.88 52 ALA B O 1
ATOM 1488 N N . TYR B 1 53 ? 3.619 9.57 18.484 1 85.94 53 TYR B N 1
ATOM 1489 C CA . TYR B 1 53 ? 2.84 9.273 17.297 1 85.94 53 TYR B CA 1
ATOM 1490 C C . TYR B 1 53 ? 3.211 10.211 16.156 1 85.94 53 TYR B C 1
ATOM 1492 O O . TYR B 1 53 ? 3.35 9.781 15.008 1 85.94 53 TYR B O 1
ATOM 1500 N N . SER B 1 54 ? 3.326 11.438 16.438 1 85.56 54 SER B N 1
ATOM 1501 C CA . SER B 1 54 ? 3.686 12.406 15.414 1 85.56 54 SER B CA 1
ATOM 1502 C C . SER B 1 54 ? 5.012 12.047 14.758 1 85.56 54 SER B C 1
ATOM 1504 O O . SER B 1 54 ? 5.168 12.203 13.539 1 85.56 54 SER B O 1
ATOM 1506 N N . CYS B 1 55 ? 5.918 11.516 15.547 1 81.81 55 CYS B N 1
ATOM 1507 C CA . CYS B 1 55 ? 7.234 11.148 15.039 1 81.81 55 CYS B CA 1
ATOM 1508 C C . CYS B 1 55 ? 7.137 9.977 14.062 1 81.81 55 CYS B C 1
ATOM 1510 O O . CYS B 1 55 ? 7.828 9.953 13.047 1 81.81 55 CYS B O 1
ATOM 1512 N N . ILE B 1 56 ? 6.285 9.102 14.305 1 85.5 56 ILE B N 1
ATOM 1513 C CA . ILE B 1 56 ? 6.246 7.887 13.508 1 85.5 56 ILE B CA 1
ATOM 1514 C C . ILE B 1 56 ? 5.289 8.078 12.328 1 85.5 56 ILE B C 1
ATOM 1516 O O . ILE B 1 56 ? 5.434 7.422 11.289 1 85.5 56 ILE B O 1
ATOM 1520 N N . ASN B 1 57 ? 4.277 8.961 12.453 1 83.44 57 ASN B N 1
ATOM 1521 C CA . ASN B 1 57 ? 3.248 9.148 11.43 1 83.44 57 ASN B CA 1
ATOM 1522 C C . ASN B 1 57 ? 3.842 9.664 10.125 1 83.44 57 ASN B C 1
ATOM 1524 O O . ASN B 1 57 ? 3.338 9.359 9.047 1 83.44 57 ASN B O 1
ATOM 1528 N N . ALA B 1 58 ? 4.918 10.383 10.195 1 81 58 ALA B N 1
ATOM 1529 C CA . ALA B 1 58 ? 5.551 10.977 9.023 1 81 58 ALA B CA 1
ATOM 1530 C C . ALA B 1 58 ? 6.484 9.984 8.344 1 81 58 ALA B C 1
ATOM 1532 O O . ALA B 1 58 ? 7.004 10.258 7.254 1 81 58 ALA B O 1
ATOM 1533 N N . LYS B 1 59 ? 6.625 8.867 9 1 86.19 59 LYS B N 1
ATOM 1534 C CA . LYS B 1 59 ? 7.555 7.883 8.453 1 86.19 59 LYS B CA 1
ATOM 1535 C C . LYS B 1 59 ? 6.82 6.816 7.652 1 86.19 59 LYS B C 1
ATOM 1537 O O . LYS B 1 59 ? 5.645 6.535 7.914 1 86.19 59 LYS B O 1
ATOM 1542 N N . ARG B 1 60 ? 7.555 6.289 6.68 1 88.75 60 ARG B N 1
ATOM 1543 C CA . ARG B 1 60 ? 7 5.25 5.82 1 88.75 60 ARG B CA 1
ATOM 1544 C C . ARG B 1 60 ? 7.902 4.023 5.793 1 88.75 60 ARG B C 1
ATOM 1546 O O . ARG B 1 60 ? 9.102 4.117 6.07 1 88.75 60 ARG B O 1
ATOM 1553 N N . VAL B 1 61 ? 7.281 2.979 5.504 1 90.25 61 VAL B N 1
ATOM 1554 C CA . VAL B 1 61 ? 8.039 1.751 5.27 1 90.25 61 VAL B CA 1
ATOM 1555 C C . VAL B 1 61 ? 7.918 1.341 3.805 1 90.25 61 VAL B C 1
ATOM 1557 O O . VAL B 1 61 ? 6.895 1.592 3.164 1 90.25 61 VAL B O 1
ATOM 1560 N N . ASP B 1 62 ? 8.922 0.662 3.32 1 88.19 62 ASP B N 1
ATOM 1561 C CA . ASP B 1 62 ? 8.977 0.334 1.898 1 88.19 62 ASP B CA 1
ATOM 1562 C C . ASP B 1 62 ? 7.902 -0.691 1.533 1 88.19 62 ASP B C 1
ATOM 1564 O O . ASP B 1 62 ? 7.113 -0.469 0.614 1 88.19 62 ASP B O 1
ATOM 1568 N N . LEU B 1 63 ? 7.914 -1.828 2.285 1 92.12 63 LEU B N 1
ATOM 1569 C CA . LEU B 1 63 ? 6.938 -2.885 2.031 1 92.12 63 LEU B CA 1
ATOM 1570 C C . LEU B 1 63 ? 6.324 -3.383 3.336 1 92.12 63 LEU B C 1
ATOM 1572 O O . LEU B 1 63 ? 7.027 -3.533 4.34 1 92.12 63 LEU B O 1
ATOM 1576 N N . LEU B 1 64 ? 5.094 -3.58 3.264 1 94.81 64 LEU B N 1
ATOM 1577 C CA . LEU B 1 64 ? 4.355 -4.152 4.387 1 94.81 64 LEU B CA 1
ATOM 1578 C C . LEU B 1 64 ? 3.623 -5.418 3.963 1 94.81 64 LEU B C 1
ATOM 1580 O O . LEU B 1 64 ? 2.916 -5.426 2.953 1 94.81 64 LEU B O 1
ATOM 1584 N N . LEU B 1 65 ? 3.898 -6.512 4.641 1 95.69 65 LEU B N 1
ATOM 1585 C CA . LEU B 1 65 ? 3.133 -7.738 4.461 1 95.69 65 LEU B CA 1
ATOM 1586 C C . LEU B 1 65 ? 1.931 -7.773 5.398 1 95.69 65 LEU B C 1
ATOM 1588 O O . LEU B 1 65 ? 2.076 -7.586 6.609 1 95.69 65 LEU B O 1
ATOM 1592 N N . VAL B 1 66 ? 0.858 -7.969 4.793 1 93.81 66 VAL B N 1
ATOM 1593 C CA . VAL B 1 66 ? -0.415 -8.031 5.5 1 93.81 66 VAL B CA 1
ATOM 1594 C C . VAL B 1 66 ? -1.039 -9.414 5.324 1 93.81 66 VAL B C 1
ATOM 1596 O O . VAL B 1 66 ? -1.059 -9.953 4.219 1 93.81 66 VAL B O 1
ATOM 1599 N N . ASP B 1 67 ? -1.567 -9.945 6.355 1 92.62 67 ASP B N 1
ATOM 1600 C CA . ASP B 1 67 ? -2.107 -11.289 6.246 1 92.62 67 ASP B CA 1
ATOM 1601 C C . ASP B 1 67 ? -3.537 -11.273 5.711 1 92.62 67 ASP B C 1
ATOM 1603 O O . ASP B 1 67 ? -4.035 -10.219 5.297 1 92.62 67 ASP B O 1
ATOM 1607 N N . GLY B 1 68 ? -4.176 -12.438 5.668 1 86.88 68 GLY B N 1
ATOM 1608 C CA . GLY B 1 68 ? -5.5 -12.578 5.082 1 86.88 68 GLY B CA 1
ATOM 1609 C C . GLY B 1 68 ? -6.566 -11.797 5.82 1 86.88 68 GLY B C 1
ATOM 1610 O O . GLY B 1 68 ? -7.664 -11.586 5.301 1 86.88 68 GLY B O 1
ATOM 1611 N N . ASN B 1 69 ? -6.309 -11.336 7.035 1 85.5 69 ASN B N 1
ATOM 1612 C CA . ASN B 1 69 ? -7.238 -10.531 7.824 1 85.5 69 ASN B CA 1
ATOM 1613 C C . ASN B 1 69 ? -6.859 -9.055 7.809 1 85.5 69 ASN B C 1
ATOM 1615 O O . ASN B 1 69 ? -7.309 -8.281 8.656 1 85.5 69 ASN B O 1
ATOM 1619 N N . CYS B 1 70 ? -5.961 -8.711 6.973 1 87.62 70 CYS B N 1
ATOM 1620 C CA . CYS B 1 70 ? -5.496 -7.348 6.754 1 87.62 70 CYS B CA 1
ATOM 1621 C C . CYS B 1 70 ? -4.742 -6.828 7.973 1 87.62 70 CYS B C 1
ATOM 1623 O O . CYS B 1 70 ? -4.805 -5.637 8.289 1 87.62 70 CYS B O 1
ATOM 1625 N N . ARG B 1 71 ? -4.133 -7.73 8.641 1 91.12 71 ARG B N 1
ATOM 1626 C CA . ARG B 1 71 ? -3.295 -7.344 9.766 1 91.12 71 ARG B CA 1
ATOM 1627 C C . ARG B 1 71 ? -1.837 -7.199 9.344 1 91.12 71 ARG B C 1
ATOM 1629 O O . ARG B 1 71 ? -1.292 -8.078 8.664 1 91.12 71 ARG B O 1
ATOM 1636 N N . PRO B 1 72 ? -1.286 -6.102 9.773 1 95.38 72 PRO B N 1
ATOM 1637 C CA . PRO B 1 72 ? 0.143 -5.961 9.484 1 95.38 72 PRO B CA 1
ATOM 1638 C C . PRO B 1 72 ? 0.997 -7.004 10.203 1 95.38 72 PRO B C 1
ATOM 1640 O O . PRO B 1 72 ? 0.864 -7.188 11.414 1 95.38 72 PRO B O 1
ATOM 1643 N N . ARG B 1 73 ? 1.889 -7.68 9.469 1 96.75 73 ARG B N 1
ATOM 1644 C CA . ARG B 1 73 ? 2.678 -8.75 10.07 1 96.75 73 ARG B CA 1
ATOM 1645 C C . ARG B 1 73 ? 4.168 -8.445 9.984 1 96.75 73 ARG B C 1
ATOM 1647 O O . ARG B 1 73 ? 4.887 -8.555 10.984 1 96.75 73 ARG B O 1
ATOM 1654 N N . HIS B 1 74 ? 4.633 -8.047 8.812 1 97.44 74 HIS B N 1
ATOM 1655 C CA . HIS B 1 74 ? 6.066 -7.848 8.609 1 97.44 74 HIS B CA 1
ATOM 1656 C C . HIS B 1 74 ? 6.336 -6.633 7.73 1 97.44 74 HIS B C 1
ATOM 1658 O O . HIS B 1 74 ? 5.613 -6.391 6.762 1 97.44 74 HIS B O 1
ATOM 1664 N N . VAL B 1 75 ? 7.359 -5.902 8.07 1 95.06 75 VAL B N 1
ATOM 1665 C CA . VAL B 1 75 ? 7.91 -4.832 7.242 1 95.06 75 VAL B CA 1
ATOM 1666 C C . VAL B 1 75 ? 9.211 -5.301 6.59 1 95.06 75 VAL B C 1
ATOM 1668 O O . VAL B 1 75 ? 10.039 -5.941 7.238 1 95.06 75 VAL B O 1
ATOM 1671 N N . VAL B 1 76 ? 9.328 -5.039 5.305 1 92.25 76 VAL B N 1
ATOM 1672 C CA . VAL B 1 76 ? 10.562 -5.293 4.578 1 92.25 76 VAL B CA 1
ATOM 1673 C C . VAL B 1 76 ? 11.109 -3.984 4.012 1 92.25 76 VAL B C 1
ATOM 1675 O O . VAL B 1 76 ? 10.43 -3.305 3.238 1 92.25 76 VAL B O 1
ATOM 1678 N N . GLU B 1 77 ? 12.328 -3.613 4.434 1 89.44 77 GLU B N 1
ATOM 1679 C CA . GLU B 1 77 ? 13 -2.404 3.965 1 89.44 77 GLU B CA 1
ATOM 1680 C C . GLU B 1 77 ? 14.102 -2.736 2.963 1 89.44 77 GLU B C 1
ATOM 1682 O O . GLU B 1 77 ? 14.875 -3.674 3.17 1 89.44 77 GLU B O 1
ATOM 1687 N N . TYR B 1 78 ? 14.062 -1.925 1.914 1 83.44 78 TYR B N 1
ATOM 1688 C CA . TYR B 1 78 ? 15.094 -2.109 0.901 1 83.44 78 TYR B CA 1
ATOM 1689 C C . TYR B 1 78 ? 16.188 -1.063 1.047 1 83.44 78 TYR B C 1
ATOM 1691 O O . TYR B 1 78 ? 15.914 0.134 1.139 1 83.44 78 TYR B O 1
ATOM 1699 N N . GLN B 1 79 ? 17.375 -1.539 1.158 1 76.75 79 GLN B N 1
ATOM 1700 C CA . GLN B 1 79 ? 18.531 -0.646 1.293 1 76.75 79 GLN B CA 1
ATOM 1701 C C . GLN B 1 79 ? 19.453 -0.757 0.087 1 76.75 79 GLN B C 1
ATOM 1703 O O . GLN B 1 79 ? 19.625 -1.842 -0.473 1 76.75 79 GLN B O 1
ATOM 1708 N N . ARG B 1 80 ? 19.812 0.496 -0.329 1 69 80 ARG B N 1
ATOM 1709 C CA . ARG B 1 80 ? 20.797 0.485 -1.401 1 69 80 ARG B CA 1
ATOM 1710 C C . ARG B 1 80 ? 22.203 0.194 -0.857 1 69 80 ARG B C 1
ATOM 1712 O O . ARG B 1 80 ? 22.5 0.525 0.29 1 69 80 ARG B O 1
ATOM 1719 N N . GLY B 1 81 ? 22.859 -0.777 -1.276 1 60.5 81 GLY B N 1
ATOM 1720 C CA . GLY B 1 81 ? 24.156 -1.27 -0.835 1 60.5 81 GLY B CA 1
ATOM 1721 C C . GLY B 1 81 ? 25.031 -0.189 -0.229 1 60.5 81 GLY B C 1
ATOM 1722 O O . GLY B 1 81 ? 25.781 -0.445 0.719 1 60.5 81 GLY B O 1
ATOM 1723 N N . ALA B 1 82 ? 25.25 0.915 -0.908 1 55.72 82 ALA B N 1
ATOM 1724 C CA . ALA B 1 82 ? 26.328 1.816 -0.523 1 55.72 82 ALA B CA 1
ATOM 1725 C C . ALA B 1 82 ? 25.906 2.701 0.65 1 55.72 82 ALA B C 1
ATOM 1727 O O . ALA B 1 82 ? 26.75 3.359 1.266 1 55.72 82 ALA B O 1
ATOM 1728 N N . HIS B 1 83 ? 24.734 2.91 0.936 1 53.47 83 HIS B N 1
ATOM 1729 C CA . HIS B 1 83 ? 24.438 4.137 1.669 1 53.47 83 HIS B CA 1
ATOM 1730 C C . HIS B 1 83 ? 24.266 3.859 3.158 1 53.47 83 HIS B C 1
ATOM 1732 O O . HIS B 1 83 ? 23.156 3.941 3.688 1 53.47 83 HIS B O 1
ATOM 1738 N N . HIS B 1 84 ? 24.922 3.096 3.795 1 51.53 84 HIS B N 1
ATOM 1739 C CA . HIS B 1 84 ? 24.781 3.021 5.242 1 51.53 84 HIS B CA 1
ATOM 1740 C C . HIS B 1 84 ? 25.141 4.348 5.902 1 51.53 84 HIS B C 1
ATOM 1742 O O . HIS B 1 84 ? 26.312 4.609 6.188 1 51.53 84 HIS B O 1
ATOM 1748 N N . GLN B 1 85 ? 24.484 5.434 5.551 1 52.16 85 GLN B N 1
ATOM 1749 C CA . GLN B 1 85 ? 25.031 6.574 6.281 1 52.16 85 GLN B CA 1
ATOM 1750 C C . GLN B 1 85 ? 24.406 6.695 7.668 1 52.16 85 GLN B C 1
ATOM 1752 O O . GLN B 1 85 ? 23.297 6.211 7.895 1 52.16 85 GLN B O 1
ATOM 1757 N N . GLY B 1 86 ? 25.094 7.25 8.656 1 50.09 86 GLY B N 1
ATOM 1758 C CA . GLY B 1 86 ? 24.969 7.492 10.086 1 50.09 86 GLY B CA 1
ATOM 1759 C C . GLY B 1 86 ? 23.562 7.926 10.5 1 50.09 86 GLY B C 1
ATOM 1760 O O . GLY B 1 86 ? 22.984 7.359 11.422 1 50.09 86 GLY B O 1
ATOM 1761 N N . ALA B 1 87 ? 23.188 8.992 10.07 1 50.94 87 ALA B N 1
ATOM 1762 C CA . ALA B 1 87 ? 21.922 9.594 10.477 1 50.94 87 ALA B CA 1
ATOM 1763 C C . ALA B 1 87 ? 20.75 8.672 10.148 1 50.94 87 ALA B C 1
ATOM 1765 O O . ALA B 1 87 ? 19.734 8.664 10.859 1 50.94 87 ALA B O 1
ATOM 1766 N N . ALA B 1 88 ? 20.891 7.832 9.188 1 58.66 88 ALA B N 1
ATOM 1767 C CA . ALA B 1 88 ? 19.891 6.848 8.781 1 58.66 88 ALA B CA 1
ATOM 1768 C C . ALA B 1 88 ? 19.703 5.777 9.852 1 58.66 88 ALA B C 1
ATOM 1770 O O . ALA B 1 88 ? 18.594 5.281 10.062 1 58.66 88 ALA B O 1
ATOM 1771 N N . ALA B 1 89 ? 20.672 5.754 10.695 1 59.5 89 ALA B N 1
ATOM 1772 C CA . ALA B 1 89 ? 20.656 4.73 11.734 1 59.5 89 ALA B CA 1
ATOM 1773 C C . ALA B 1 89 ? 19.672 5.09 12.836 1 59.5 89 ALA B C 1
ATOM 1775 O O . ALA B 1 89 ? 18.922 4.227 13.312 1 59.5 89 ALA B O 1
ATOM 1776 N N . ALA B 1 90 ? 19.688 6.359 13.242 1 57.78 90 ALA B N 1
ATOM 1777 C CA . ALA B 1 90 ? 18.797 6.777 14.328 1 57.78 90 ALA B CA 1
ATOM 1778 C C . ALA B 1 90 ? 17.344 6.703 13.898 1 57.78 90 ALA B C 1
ATOM 1780 O O . ALA B 1 90 ? 16.484 6.238 14.664 1 57.78 90 ALA B O 1
ATOM 1781 N N . ARG B 1 91 ? 17.031 7.258 12.766 1 62.72 91 ARG B N 1
ATOM 1782 C CA . ARG B 1 91 ? 15.688 7.168 12.227 1 62.72 91 ARG B CA 1
ATOM 1783 C C . ARG B 1 91 ? 15.227 5.715 12.148 1 62.72 91 ARG B C 1
ATOM 1785 O O . ARG B 1 91 ? 14.07 5.41 12.438 1 62.72 91 ARG B O 1
ATOM 1792 N N . ASP B 1 92 ? 16.141 4.945 12.039 1 77.5 92 ASP B N 1
ATOM 1793 C CA . ASP B 1 92 ? 15.859 3.52 11.922 1 77.5 92 ASP B CA 1
ATOM 1794 C C . ASP B 1 92 ? 15.578 2.895 13.281 1 77.5 92 ASP B C 1
ATOM 1796 O O . ASP B 1 92 ? 14.727 2.012 13.406 1 77.5 92 ASP B O 1
ATOM 1800 N N . ALA B 1 93 ? 16.141 3.611 14.305 1 80.5 93 ALA B N 1
ATOM 1801 C CA . ALA B 1 93 ? 15.977 3.02 15.625 1 80.5 93 ALA B CA 1
ATOM 1802 C C . ALA B 1 93 ? 14.555 3.197 16.141 1 80.5 93 ALA B C 1
ATOM 1804 O O . ALA B 1 93 ? 13.977 2.271 16.719 1 80.5 93 ALA B O 1
ATOM 1805 N N . VAL B 1 94 ? 14.008 4.324 16.047 1 80.56 94 VAL B N 1
ATOM 1806 C CA . VAL B 1 94 ? 12.648 4.598 16.5 1 80.56 94 VAL B CA 1
ATOM 1807 C C . VAL B 1 94 ? 11.656 3.746 15.719 1 80.56 94 VAL B C 1
ATOM 1809 O O . VAL B 1 94 ? 10.727 3.182 16.297 1 80.56 94 VAL B O 1
ATOM 1812 N N . LYS B 1 95 ? 11.891 3.668 14.453 1 88.56 95 LYS B N 1
ATOM 1813 C CA . LYS B 1 95 ? 11.047 2.867 13.57 1 88.56 95 LYS B CA 1
ATOM 1814 C C . LYS B 1 95 ? 11.047 1.399 13.984 1 88.56 95 LYS B C 1
ATOM 1816 O O . LYS B 1 95 ? 9.992 0.795 14.156 1 88.56 95 LYS B O 1
ATOM 1821 N N . LYS B 1 96 ? 12.172 0.906 14.281 1 90.25 96 LYS B N 1
ATOM 1822 C CA . LYS B 1 96 ? 12.328 -0.498 14.641 1 90.25 96 LYS B CA 1
ATOM 1823 C C . LYS B 1 96 ? 11.711 -0.783 16.016 1 90.25 96 LYS B C 1
ATOM 1825 O O . LYS B 1 96 ? 11.047 -1.802 16.203 1 90.25 96 LYS B O 1
ATOM 1830 N N . ALA B 1 97 ? 11.953 0.124 16.922 1 88.81 97 ALA B N 1
ATOM 1831 C CA . ALA B 1 97 ? 11.414 -0.042 18.281 1 88.81 97 ALA B CA 1
ATOM 1832 C C . ALA B 1 97 ? 9.891 -0.022 18.266 1 88.81 97 ALA B C 1
ATOM 1834 O O . ALA B 1 97 ? 9.25 -0.838 18.922 1 88.81 97 ALA B O 1
ATOM 1835 N N . ALA B 1 98 ? 9.344 0.849 17.562 1 91.06 98 ALA B N 1
ATOM 1836 C CA . ALA B 1 98 ? 7.887 0.957 17.469 1 91.06 98 ALA B CA 1
ATOM 1837 C C . ALA B 1 98 ? 7.281 -0.304 16.875 1 91.06 98 ALA B C 1
ATOM 1839 O O . ALA B 1 98 ? 6.285 -0.828 17.375 1 91.06 98 ALA B O 1
ATOM 1840 N N . LEU B 1 99 ? 7.852 -0.764 15.805 1 94.25 99 LEU B N 1
ATOM 1841 C CA . LEU B 1 99 ? 7.363 -1.965 15.133 1 94.25 99 LEU B CA 1
ATOM 1842 C C . LEU B 1 99 ? 7.477 -3.18 16.047 1 94.25 99 LEU B C 1
ATOM 1844 O O . LEU B 1 99 ? 6.551 -3.99 16.125 1 94.25 99 LEU B O 1
ATOM 1848 N N . ARG B 1 100 ? 8.625 -3.27 16.719 1 93.44 100 ARG B N 1
ATOM 1849 C CA . ARG B 1 100 ? 8.844 -4.367 17.656 1 93.44 100 ARG B CA 1
ATOM 1850 C C . ARG B 1 100 ? 7.793 -4.367 18.766 1 93.44 100 ARG B C 1
ATOM 1852 O O . ARG B 1 100 ? 7.219 -5.414 19.078 1 93.44 100 ARG B O 1
ATOM 1859 N N . CYS B 1 101 ? 7.539 -3.229 19.297 1 92.12 101 CYS B N 1
ATOM 1860 C CA . CYS B 1 101 ? 6.535 -3.094 20.359 1 92.12 101 CYS B CA 1
ATOM 1861 C C . CYS B 1 101 ? 5.16 -3.504 19.844 1 92.12 101 CYS B C 1
ATOM 1863 O O . CYS B 1 101 ? 4.344 -4.031 20.609 1 92.12 101 CYS B O 1
ATOM 1865 N N . ALA B 1 102 ? 4.93 -3.34 18.641 1 94.56 102 ALA B N 1
ATOM 1866 C CA . ALA B 1 102 ? 3.625 -3.637 18.062 1 94.56 102 ALA B CA 1
ATOM 1867 C C . ALA B 1 102 ? 3.561 -5.078 17.562 1 94.56 102 ALA B C 1
ATOM 1869 O O . ALA B 1 102 ? 2.531 -5.52 17.047 1 94.56 102 ALA B O 1
ATOM 1870 N N . GLY B 1 103 ? 4.684 -5.824 17.594 1 94.75 103 GLY B N 1
ATOM 1871 C CA . GLY B 1 103 ? 4.723 -7.215 17.172 1 94.75 103 GLY B CA 1
ATOM 1872 C C . GLY B 1 103 ? 4.824 -7.371 15.672 1 94.75 103 GLY B C 1
ATOM 1873 O O . GLY B 1 103 ? 4.379 -8.375 15.109 1 94.75 103 GLY B O 1
ATOM 1874 N N . ILE B 1 104 ? 5.277 -6.383 15.031 1 96.75 104 ILE B N 1
ATOM 1875 C CA . ILE B 1 104 ? 5.453 -6.426 13.586 1 96.75 104 ILE B CA 1
ATOM 1876 C C . ILE B 1 104 ? 6.914 -6.699 13.25 1 96.75 104 ILE B C 1
ATOM 1878 O O . ILE B 1 104 ? 7.812 -6 13.734 1 96.75 104 ILE B O 1
ATOM 1882 N N . GLY B 1 105 ? 7.129 -7.742 12.453 1 96.75 105 GLY B N 1
ATOM 1883 C CA . GLY B 1 105 ? 8.492 -8.078 12.07 1 96.75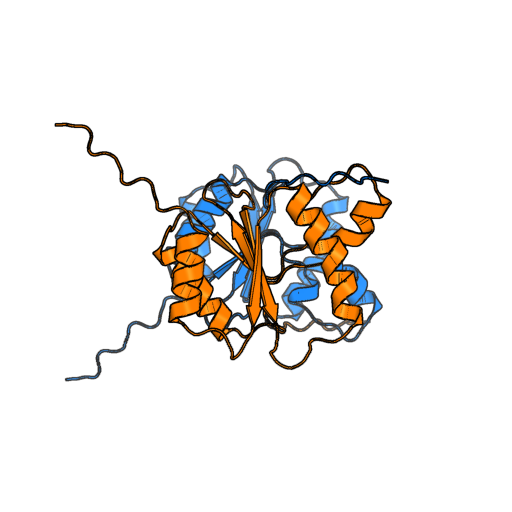 105 GLY B CA 1
ATOM 1884 C C . GLY B 1 105 ? 9.141 -7.035 11.18 1 96.75 105 GLY B C 1
ATOM 1885 O O . GLY B 1 105 ? 8.461 -6.398 10.375 1 96.75 105 GLY B O 1
ATOM 1886 N N . TYR B 1 106 ? 10.414 -6.895 11.422 1 94.75 106 TYR B N 1
ATOM 1887 C CA . TYR B 1 106 ? 11.188 -5.941 10.625 1 94.75 106 TYR B CA 1
ATOM 1888 C C . TYR B 1 106 ? 12.375 -6.629 9.953 1 94.75 106 TYR B C 1
ATOM 1890 O O . TYR B 1 106 ? 13.227 -7.207 10.633 1 94.75 106 TYR B O 1
ATOM 1898 N N . TYR B 1 107 ? 12.414 -6.535 8.617 1 92.56 107 TYR B N 1
ATOM 1899 C CA . TYR B 1 107 ? 13.469 -7.168 7.832 1 92.56 107 TYR B CA 1
ATOM 1900 C C . TYR B 1 107 ? 14.07 -6.188 6.832 1 92.56 107 TYR B C 1
ATOM 1902 O O . TYR B 1 107 ? 13.367 -5.336 6.289 1 92.56 107 TYR B O 1
ATOM 1910 N N . GLU B 1 108 ? 15.359 -6.348 6.609 1 87.81 108 GLU B N 1
ATOM 1911 C CA . GLU B 1 108 ? 16.062 -5.504 5.645 1 87.81 108 GLU B CA 1
ATOM 1912 C C . GLU B 1 108 ? 16.609 -6.332 4.484 1 87.81 108 GLU B C 1
ATOM 1914 O O . GLU B 1 108 ? 17.156 -7.418 4.695 1 87.81 108 GLU B O 1
ATOM 1919 N N . VAL B 1 109 ? 16.312 -5.773 3.289 1 84.94 109 VAL B N 1
ATOM 1920 C CA . VAL B 1 109 ? 16.859 -6.371 2.08 1 84.94 109 VAL B CA 1
ATOM 1921 C C . VAL B 1 109 ? 17.844 -5.398 1.426 1 84.94 109 VAL B C 1
ATOM 1923 O O . VAL B 1 109 ? 17.5 -4.234 1.199 1 84.94 109 VAL B O 1
ATOM 1926 N N . VAL B 1 110 ? 19.016 -5.816 1.253 1 79.69 110 VAL B N 1
ATOM 1927 C CA . VAL B 1 110 ? 20.047 -4.969 0.647 1 79.69 110 VAL B CA 1
ATOM 1928 C C . VAL B 1 110 ? 20.156 -5.281 -0.843 1 79.69 110 VAL B C 1
ATOM 1930 O O . VAL B 1 110 ? 20.438 -6.422 -1.227 1 79.69 110 VAL B O 1
ATOM 1933 N N . ALA B 1 111 ? 19.891 -4.152 -1.506 1 71.75 111 ALA B N 1
ATOM 1934 C CA . ALA B 1 111 ? 19.984 -4.297 -2.957 1 71.75 111 ALA B CA 1
ATOM 1935 C C . ALA B 1 111 ? 21.375 -4.762 -3.373 1 71.75 111 ALA B C 1
ATOM 1937 O O . ALA B 1 111 ? 22.375 -4.297 -2.832 1 71.75 111 ALA B O 1
ATOM 1938 N N . GLY B 1 112 ? 21.438 -5.641 -4.258 1 74.44 112 GLY B N 1
ATOM 1939 C CA . GLY B 1 112 ? 22.719 -6.117 -4.758 1 74.44 112 GLY B CA 1
ATOM 1940 C C . GLY B 1 112 ? 23.266 -7.293 -3.969 1 74.44 112 GLY B C 1
ATOM 1941 O O . GLY B 1 112 ? 24.156 -8.008 -4.445 1 74.44 112 GLY B O 1
ATOM 1942 N N . GLN B 1 113 ? 22.844 -7.422 -2.723 1 78.94 113 GLN B N 1
ATOM 1943 C CA . GLN B 1 113 ? 23.344 -8.508 -1.892 1 78.94 113 GLN B CA 1
ATOM 1944 C C . GLN B 1 113 ? 22.297 -9.609 -1.733 1 78.94 113 GLN B C 1
ATOM 1946 O O . GLN B 1 113 ? 22.594 -10.664 -1.15 1 78.94 113 GLN B O 1
ATOM 1951 N N . THR B 1 114 ? 21.203 -9.391 -2.213 1 81.5 114 THR B N 1
ATOM 1952 C CA . THR B 1 114 ? 20.109 -10.352 -2.039 1 81.5 114 THR B CA 1
ATOM 1953 C C . THR B 1 114 ? 19.75 -11.008 -3.371 1 81.5 114 THR B C 1
ATOM 1955 O O . THR B 1 114 ? 19.359 -10.32 -4.312 1 81.5 114 THR B O 1
ATOM 1958 N N . THR B 1 115 ? 19.938 -12.281 -3.441 1 84.81 115 THR B N 1
ATOM 1959 C CA . THR B 1 115 ? 19.594 -13.039 -4.637 1 84.81 115 THR B CA 1
ATOM 1960 C C . THR B 1 115 ? 18.094 -13.367 -4.656 1 84.81 115 THR B C 1
ATOM 1962 O O . THR B 1 115 ? 17.438 -13.289 -3.623 1 84.81 115 THR B O 1
ATOM 1965 N N . PRO B 1 116 ? 17.656 -13.742 -5.816 1 84.12 116 PRO B N 1
ATOM 1966 C CA . PRO B 1 116 ? 16.25 -14.188 -5.887 1 84.12 116 PRO B CA 1
ATOM 1967 C C . PRO B 1 116 ? 15.961 -15.352 -4.949 1 84.12 116 PRO B C 1
ATOM 1969 O O . PRO B 1 116 ? 14.875 -15.422 -4.367 1 84.12 116 PRO B O 1
ATOM 1972 N N . SER B 1 117 ? 16.938 -16.203 -4.859 1 91.19 117 SER B N 1
ATOM 1973 C CA . SER B 1 117 ? 16.766 -17.344 -3.951 1 91.19 117 SER B CA 1
ATOM 1974 C C . SER B 1 117 ? 16.656 -16.875 -2.502 1 91.19 117 SER B C 1
ATOM 1976 O O . SER B 1 117 ? 15.906 -17.438 -1.712 1 91.19 117 SER B O 1
ATOM 1978 N N . ASP B 1 118 ? 17.453 -15.844 -2.141 1 91 118 ASP B N 1
ATOM 1979 C CA . ASP B 1 118 ? 17.391 -15.258 -0.803 1 91 118 ASP B CA 1
ATOM 1980 C C . ASP B 1 118 ? 16.016 -14.656 -0.531 1 91 118 ASP B C 1
ATOM 1982 O O . ASP B 1 118 ? 15.461 -14.812 0.563 1 91 118 ASP B O 1
ATOM 1986 N N . LEU B 1 119 ? 15.508 -14.031 -1.484 1 89.31 119 LEU B N 1
ATOM 1987 C CA . LEU B 1 119 ? 14.195 -13.414 -1.356 1 89.31 119 LEU B CA 1
ATOM 1988 C C . LEU B 1 119 ? 13.117 -14.477 -1.161 1 89.31 119 LEU B C 1
ATOM 1990 O O . LEU B 1 119 ? 12.203 -14.305 -0.346 1 89.31 119 LEU B O 1
ATOM 1994 N N . ARG B 1 120 ? 13.258 -15.531 -1.953 1 92.88 120 ARG B N 1
ATOM 1995 C CA . ARG B 1 120 ? 12.305 -16.625 -1.839 1 92.88 120 ARG B CA 1
ATOM 1996 C C . ARG B 1 120 ? 12.312 -17.219 -0.433 1 92.88 120 ARG B C 1
ATOM 1998 O O . ARG B 1 120 ? 11.258 -17.453 0.158 1 92.88 120 ARG B O 1
ATOM 2005 N N . ARG B 1 121 ? 13.484 -17.438 0.069 1 93.94 121 ARG B N 1
ATOM 2006 C CA . ARG B 1 121 ? 13.625 -17.984 1.414 1 93.94 121 ARG B CA 1
ATOM 2007 C C . ARG B 1 121 ? 13.008 -17.047 2.453 1 93.94 121 ARG B C 1
ATOM 2009 O O . ARG B 1 121 ? 12.352 -17.5 3.391 1 93.94 121 ARG B O 1
ATOM 2016 N N . LEU B 1 122 ? 13.25 -15.805 2.273 1 93.31 122 LEU B N 1
ATOM 2017 C CA . LEU B 1 122 ? 12.688 -14.812 3.182 1 93.31 122 LEU B CA 1
ATOM 2018 C C . LEU B 1 122 ? 11.164 -14.867 3.17 1 93.31 122 LEU B C 1
ATOM 2020 O O . LEU B 1 122 ? 10.531 -14.898 4.23 1 93.31 122 LEU B O 1
ATOM 2024 N N . VAL B 1 123 ? 10.57 -14.891 1.979 1 94.44 123 VAL B N 1
ATOM 2025 C CA . VAL B 1 123 ? 9.117 -14.914 1.83 1 94.44 123 VAL B CA 1
ATOM 2026 C C . VAL B 1 123 ? 8.547 -16.172 2.48 1 94.44 123 VAL B C 1
ATOM 2028 O O . VAL B 1 123 ? 7.535 -16.125 3.176 1 94.44 123 VAL B O 1
ATOM 2031 N N . GLU B 1 124 ? 9.234 -17.312 2.287 1 94.62 124 GLU B N 1
ATOM 2032 C CA . GLU B 1 124 ? 8.781 -18.578 2.859 1 94.62 124 GLU B CA 1
ATOM 2033 C C . GLU B 1 124 ? 8.812 -18.531 4.383 1 94.62 124 GLU B C 1
ATOM 2035 O O . GLU B 1 124 ? 7.984 -19.156 5.047 1 94.62 124 GLU B O 1
ATOM 2040 N N . LYS B 1 125 ? 9.75 -17.812 4.867 1 94.94 125 LYS B N 1
ATOM 2041 C CA . LYS B 1 125 ? 9.883 -17.656 6.312 1 94.94 125 LYS B CA 1
ATOM 2042 C C . LYS B 1 125 ? 8.797 -16.75 6.879 1 94.94 125 LYS B C 1
ATOM 2044 O O . LYS B 1 125 ? 8.266 -17.016 7.961 1 94.94 125 LYS B O 1
ATOM 2049 N N . LEU B 1 126 ? 8.414 -15.742 6.164 1 94.94 126 LEU B N 1
ATOM 2050 C CA . LEU B 1 126 ? 7.559 -14.68 6.684 1 94.94 126 LEU B CA 1
ATOM 2051 C C . LEU B 1 126 ? 6.09 -15.016 6.461 1 94.94 126 LEU B C 1
ATOM 2053 O O . LEU B 1 126 ? 5.234 -14.656 7.277 1 94.94 126 LEU B O 1
ATOM 2057 N N . VAL B 1 127 ? 5.75 -15.594 5.332 1 95 127 VAL B N 1
ATOM 2058 C CA . VAL B 1 127 ? 4.363 -15.773 4.906 1 95 127 VAL B CA 1
ATOM 2059 C C . VAL B 1 127 ? 3.854 -17.141 5.363 1 95 127 VAL B C 1
ATOM 2061 O O . VAL B 1 127 ? 4.461 -18.172 5.059 1 95 127 VAL B O 1
ATOM 2064 N N . GLU B 1 128 ? 2.799 -17.156 6.07 1 90.81 128 GLU B N 1
ATOM 2065 C CA . GLU B 1 128 ? 2.174 -18.406 6.484 1 90.81 128 GLU B CA 1
ATOM 2066 C C . GLU B 1 128 ? 1.535 -19.125 5.301 1 90.81 128 GLU B C 1
ATOM 2068 O O . GLU B 1 128 ? 0.819 -18.516 4.508 1 90.81 128 GLU B O 1
ATOM 2073 N N . LYS B 1 129 ? 1.8 -20.375 5.164 1 87 129 LYS B N 1
ATOM 2074 C CA . LYS B 1 129 ? 1.195 -21.156 4.098 1 87 129 LYS B CA 1
ATOM 2075 C C . LYS B 1 129 ? -0.305 -21.328 4.32 1 87 129 LYS B C 1
ATOM 2077 O O . LYS B 1 129 ? -0.76 -21.453 5.457 1 87 129 LYS B O 1
ATOM 2082 N N . PRO B 1 130 ? -1.023 -21.188 3.188 1 82.69 130 PRO B N 1
ATOM 2083 C CA . PRO B 1 130 ? -2.473 -21.344 3.336 1 82.69 130 PRO B CA 1
ATOM 2084 C C . PRO B 1 130 ? -2.869 -22.672 3.949 1 82.69 130 PRO B C 1
ATOM 2086 O O . PRO B 1 130 ? -2.162 -23.672 3.777 1 82.69 130 PRO B O 1
ATOM 2089 N N . GLU B 1 131 ? -3.691 -22.609 4.934 1 66.88 131 GLU B N 1
ATOM 2090 C CA . GLU B 1 131 ? -4.184 -23.875 5.477 1 66.88 131 GLU B CA 1
ATOM 2091 C C . GLU B 1 131 ? -4.887 -24.688 4.402 1 66.88 131 GLU B C 1
ATOM 2093 O O . GLU B 1 131 ? -5.66 -24.156 3.605 1 66.88 131 GLU B O 1
ATOM 2098 N N . LEU B 1 132 ? -4.223 -25.734 3.738 1 60.78 132 LEU B N 1
ATOM 2099 C CA . LEU B 1 132 ? -4.887 -26.672 2.828 1 60.78 132 LEU B CA 1
ATOM 2100 C C . LEU B 1 132 ? -6.254 -27.062 3.365 1 60.78 132 LEU B C 1
ATOM 2102 O O . LEU B 1 132 ? -6.438 -27.203 4.578 1 60.78 132 LEU B O 1
ATOM 2106 N N . PRO B 1 133 ? -7.332 -26.672 2.521 1 54.38 133 PRO B N 1
ATOM 2107 C CA . PRO B 1 133 ? -8.609 -27.219 2.973 1 54.38 133 PRO B CA 1
ATOM 2108 C C . PRO B 1 133 ? -8.484 -28.656 3.484 1 54.38 133 PRO B C 1
ATOM 2110 O O . PRO B 1 133 ? -7.785 -29.469 2.873 1 54.38 133 PRO B O 1
ATOM 2113 N N . ILE B 1 134 ? -8.398 -28.844 4.762 1 50.34 134 ILE B N 1
ATOM 2114 C CA . ILE B 1 134 ? -8.469 -30.219 5.25 1 50.34 134 ILE B CA 1
ATOM 2115 C C . ILE B 1 134 ? -9.586 -30.969 4.52 1 50.34 134 ILE B C 1
ATOM 2117 O O . ILE B 1 134 ? -10.734 -30.516 4.508 1 50.34 134 ILE B O 1
ATOM 2121 N N . CYS B 1 135 ? -9.391 -31.797 3.529 1 41.47 135 CYS B N 1
ATOM 2122 C CA . CYS B 1 135 ? -10.391 -32.719 2.996 1 41.47 135 CYS B CA 1
ATOM 2123 C C . CYS B 1 135 ? -11.266 -33.281 4.109 1 41.47 135 CYS B C 1
ATOM 2125 O O . CYS B 1 135 ? -10.758 -33.812 5.098 1 41.47 135 CYS B O 1
ATOM 2127 N N . ALA B 1 136 ? -12.516 -32.688 4.273 1 49.56 136 ALA B N 1
ATOM 2128 C CA . ALA B 1 136 ? -13.43 -33.438 5.129 1 49.56 136 ALA B CA 1
ATOM 2129 C C . ALA B 1 136 ? -13.367 -34.906 4.836 1 49.56 136 ALA B C 1
ATOM 2131 O O . ALA B 1 136 ? -13.375 -35.344 3.672 1 49.56 136 ALA B O 1
ATOM 2132 N N . PRO B 1 137 ? -12.797 -35.594 5.809 1 38.72 137 PRO B N 1
ATOM 2133 C CA . PRO B 1 137 ? -12.883 -37 5.484 1 38.72 137 PRO B CA 1
ATOM 2134 C C . PRO B 1 137 ? -14.164 -37.375 4.742 1 38.72 137 PRO B C 1
ATOM 2136 O O . PRO B 1 137 ? -15.203 -36.75 4.953 1 38.72 137 PRO B O 1
ATOM 2139 N N . ASP B 1 138 ? -14 -38.031 3.598 1 33.22 138 ASP B N 1
ATOM 2140 C CA . ASP B 1 138 ? -15.18 -38.75 3.102 1 33.22 138 ASP B CA 1
ATOM 2141 C C . ASP B 1 138 ? -15.922 -39.438 4.238 1 33.22 138 ASP B C 1
ATOM 2143 O O . ASP B 1 138 ? -15.305 -40.094 5.094 1 33.22 138 ASP B O 1
#

pLDDT: mean 81.83, std 14.74, range [33.22, 97.44]